Protein AF-A0A9X6QQS4-F1 (afdb_monomer)

Organism: Bacillus thuringiensis subsp. higo (NCBI:txid132266)

Mean predicted aligned error: 11.99 Å

InterPro domains:
  IPR024735 Conjugative transposon protein TcpC [PF12642] (5-237)
  IPR035628 TcpC, C-terminal [cd16428] (146-238)

Sequence (247 aa):
MNVPKENREKRQEELSTWYAQGLKVDEMKHFIGYRKLKTKTLYNIESHKGYVVLQYKVVYENITIEKEEEAQPHLDPTQPPPPPKVVEKEKVFEHTALLNIPISAKEGKYAIIENPYITSVEQLQSKQIETIKNPMVKKEQAPFTEKQKIENWLKEFFVKYADSKPEDLTYMMKEPRALSGIKSFVAIQDLKVYKTGDKQTWTVKGTVMFKEKELDLENKETFTMKVVLKEGKYFVEKMTNTVGGNE

Nearest PDB structures (foldseek):
  7pkw-assembly1_A  TM=7.003E-01  e=2.519E-10  Streptococcus thermophilus
  3ub1-assembly2_F  TM=6.941E-01  e=1.947E-10  Clostridium perfringens
  3ub1-assembly1_A  TM=7.108E-01  e=8.671E-10  Clostridium perfringens
  4j9a-assembly1_A  TM=7.333E-01  e=1.356E+00  Pseudomonas aeruginosa PAO1
  3ksp-assembly1_A-2  TM=4.934E-01  e=8.979E-01  Exiguobacterium sibiricum 255-15

Solvent-accessible surface area (backbone atoms only — not comparable to full-atom values): 14284 Å² total; per-residue (Å²): 121,64,39,58,75,62,70,54,63,62,54,50,56,61,53,45,76,47,37,32,92,94,62,80,72,84,83,88,83,87,77,67,41,35,29,48,60,75,48,76,42,87,68,50,75,47,82,53,98,85,35,35,31,44,29,26,41,33,34,33,34,42,33,39,57,46,81,44,76,42,82,52,85,68,88,52,91,92,52,82,72,63,74,58,42,79,42,79,45,78,47,78,45,81,46,72,32,26,41,35,41,34,32,34,76,58,96,94,41,74,27,33,71,49,85,64,47,77,45,76,68,69,83,89,75,68,90,84,66,80,77,84,55,55,84,59,75,86,53,74,62,48,55,69,73,58,40,51,55,52,51,56,52,46,52,56,50,42,43,45,33,16,50,32,52,33,81,76,30,56,85,43,24,72,75,51,66,46,54,56,48,59,33,39,60,71,51,79,42,80,74,44,40,28,69,50,96,52,84,64,29,30,45,38,33,32,32,41,33,36,27,34,72,88,74,68,50,72,49,82,44,41,28,27,32,38,37,34,58,53,96,92,38,70,29,34,68,45,78,45,84,33,49,54,70,74,137

Radius of gyration: 31.16 Å; Cα contacts (8 Å, |Δi|>4): 462; chains: 1; bounding box: 88×40×74 Å

pLDDT: mean 91.81, std 7.16, range [54.59, 98.38]

Secondary structure (DSSP, 8-state):
--B-SS-HHHHHHHHHTTBPTTPPPPP--S-SEEEEEEEEEEEEEEEETTEEEEEEEEEEEEEEEEEEEEPPP---TTSPPPPPEEEEEEEEEEEEEEEEEEEEEETTEEEE-S--EEE-------TTSPPPP-TTTTSPPPPHHHHHHHHHHHHHHHHHHHHS-GGGGTTTBSS----TTSEEEEEEEEEEEEE-SSTTEEEEEEEEEEEETTT--EEEEEEEEEEEEETTEEEEEEEES-SS---

Foldseek 3Di:
DWQDQDPNVVVLVVQVVQADPPDHDDDDDDAHWTKDWDDWDFDDWADDVQWIKTKIWTKMKTKHWDWDFAFDDPPDPVDPGDGTDTDIDIDIDIDIWIWIFIWGDDPNDIHRHDDIDTHHPPPPDDPPDDDQDQPCPVPDFDDPVVQVVVQVLVQVVQQCQADDQQVVCVVAEVRGHHVNNQKGWDHWAPWTWHDDPDPQKIWIWTWTWIAGPPPRDIDIWTKIFIWGQDPNDIHTHDMDRDSNDDD

Structure (mmCIF, N/CA/C/O backbone):
data_AF-A0A9X6QQS4-F1
#
_entry.id   AF-A0A9X6QQS4-F1
#
loop_
_atom_site.group_PDB
_atom_site.id
_atom_site.type_symbol
_atom_site.label_atom_id
_atom_site.label_alt_id
_atom_site.label_comp_id
_atom_site.label_asym_id
_atom_site.label_entity_id
_atom_site.label_seq_id
_atom_site.pdbx_PDB_ins_code
_atom_site.Cartn_x
_atom_site.Cartn_y
_atom_site.Cartn_z
_atom_site.occupancy
_atom_site.B_iso_or_equiv
_atom_site.auth_seq_id
_atom_site.auth_comp_id
_atom_site.auth_asym_id
_atom_site.auth_atom_id
_atom_site.pdbx_PDB_model_num
ATOM 1 N N . MET A 1 1 ? 8.211 -4.118 -23.165 1.00 89.38 1 MET A N 1
ATOM 2 C CA . MET A 1 1 ? 8.694 -2.769 -22.781 1.00 89.38 1 MET A CA 1
ATOM 3 C C . MET A 1 1 ? 10.205 -2.634 -22.761 1.00 89.38 1 MET A C 1
ATOM 5 O O . MET A 1 1 ? 10.663 -1.625 -23.266 1.00 89.38 1 MET A O 1
ATOM 9 N N . ASN A 1 2 ? 10.986 -3.594 -22.249 1.00 93.06 2 ASN A N 1
ATOM 10 C CA . ASN A 1 2 ? 12.439 -3.571 -22.478 1.00 93.06 2 ASN A CA 1
ATOM 11 C C . ASN A 1 2 ? 12.737 -3.502 -23.977 1.00 93.06 2 ASN A C 1
ATOM 13 O O . ASN A 1 2 ? 12.020 -4.140 -24.749 1.00 93.06 2 ASN A O 1
ATOM 17 N N . VAL A 1 3 ? 13.757 -2.749 -24.375 1.00 93.62 3 VAL A N 1
ATOM 18 C CA . VAL A 1 3 ? 14.331 -2.744 -25.725 1.00 93.62 3 VAL A CA 1
ATOM 19 C C . VAL A 1 3 ? 15.844 -2.737 -25.541 1.00 93.62 3 VAL A C 1
ATOM 21 O O . VAL A 1 3 ? 16.341 -1.779 -24.961 1.00 93.62 3 VAL A O 1
ATOM 24 N N . PRO A 1 4 ? 16.575 -3.788 -25.933 1.00 92.62 4 PRO A N 1
ATOM 25 C CA . PRO A 1 4 ? 17.998 -3.893 -25.647 1.00 92.62 4 PRO A CA 1
ATOM 26 C C . PRO A 1 4 ? 18.831 -2.977 -26.555 1.00 92.62 4 PRO A C 1
ATOM 28 O O . PRO A 1 4 ? 18.389 -2.574 -27.636 1.00 92.62 4 PRO A O 1
ATOM 31 N N . LYS A 1 5 ? 20.053 -2.666 -26.100 1.00 90.75 5 LYS A N 1
ATOM 32 C CA . LYS A 1 5 ? 21.057 -1.929 -26.886 1.00 90.75 5 LYS A CA 1
ATOM 33 C C . LYS A 1 5 ? 21.455 -2.725 -28.131 1.00 90.75 5 LYS A C 1
ATOM 35 O O . LYS A 1 5 ? 21.453 -2.181 -29.229 1.00 90.75 5 LYS A O 1
ATOM 40 N N . GLU A 1 6 ? 21.692 -4.021 -27.949 1.00 89.12 6 GLU A N 1
ATOM 41 C CA . GLU A 1 6 ? 22.109 -4.984 -28.975 1.00 89.12 6 GLU A CA 1
ATOM 42 C C . GLU A 1 6 ? 21.081 -6.123 -29.101 1.00 89.12 6 GLU A C 1
ATOM 44 O O . GLU A 1 6 ? 20.201 -6.260 -28.254 1.00 89.12 6 GLU A O 1
ATOM 49 N N . ASN A 1 7 ? 21.171 -6.956 -30.143 1.00 89.25 7 ASN A N 1
ATOM 50 C CA . ASN A 1 7 ? 20.308 -8.137 -30.336 1.00 89.25 7 ASN A CA 1
ATOM 51 C C . ASN A 1 7 ? 18.796 -7.828 -30.373 1.00 89.25 7 ASN A C 1
ATOM 53 O O . ASN A 1 7 ? 17.968 -8.565 -29.831 1.00 89.25 7 ASN A O 1
ATOM 57 N N . ARG A 1 8 ? 18.416 -6.721 -31.023 1.00 89.75 8 ARG A N 1
ATOM 58 C CA . ARG A 1 8 ? 17.009 -6.300 -31.152 1.00 89.75 8 ARG A CA 1
ATOM 59 C C . ARG A 1 8 ? 16.161 -7.286 -31.966 1.00 89.75 8 ARG A C 1
ATOM 61 O O . ARG A 1 8 ? 14.973 -7.412 -31.683 1.00 89.75 8 ARG A O 1
ATOM 68 N N . GLU A 1 9 ? 16.773 -8.002 -32.907 1.00 89.81 9 GLU A N 1
ATOM 69 C CA . GLU A 1 9 ? 16.125 -9.030 -33.734 1.00 89.81 9 GLU A CA 1
ATOM 70 C C . GLU A 1 9 ? 15.642 -10.210 -32.889 1.00 89.81 9 GLU A C 1
ATOM 72 O O . GLU A 1 9 ? 14.459 -10.530 -32.915 1.00 89.81 9 GLU A O 1
ATOM 77 N N . LYS A 1 10 ? 16.500 -10.754 -32.014 1.00 90.94 10 LYS A N 1
ATOM 78 C CA . LYS A 1 10 ? 16.122 -11.828 -31.081 1.00 90.94 10 LYS A CA 1
ATOM 79 C C . LYS A 1 10 ? 14.914 -11.450 -30.223 1.00 90.94 10 LYS A C 1
ATOM 81 O O . LYS A 1 10 ? 13.992 -12.237 -30.040 1.00 90.94 10 LYS A O 1
ATOM 86 N N . ARG A 1 11 ? 14.877 -10.213 -29.720 1.00 90.50 11 ARG A N 1
ATOM 87 C CA . ARG A 1 11 ? 13.706 -9.714 -28.985 1.00 90.50 11 ARG A CA 1
ATOM 88 C C . ARG A 1 11 ? 12.453 -9.695 -29.865 1.00 90.50 11 ARG A C 1
ATOM 90 O O . ARG A 1 11 ? 11.360 -9.953 -29.367 1.00 90.50 11 ARG A O 1
ATOM 97 N N . GLN A 1 12 ? 12.578 -9.285 -31.124 1.00 89.75 12 GLN A N 1
ATOM 98 C CA . GLN A 1 12 ? 11.449 -9.240 -32.050 1.00 89.75 12 GLN A CA 1
ATOM 99 C C . GLN A 1 12 ? 10.908 -10.650 -32.317 1.00 89.75 12 GLN A C 1
ATOM 101 O O . GLN A 1 12 ? 9.697 -10.847 -32.245 1.00 89.75 12 GLN A O 1
ATOM 106 N N . GLU A 1 13 ? 11.793 -11.625 -32.524 1.00 91.25 13 GLU A N 1
ATOM 107 C CA . GLU A 1 13 ? 11.443 -13.042 -32.658 1.00 91.25 13 GLU A CA 1
ATOM 108 C C . GLU A 1 13 ? 10.715 -13.556 -31.411 1.00 91.25 13 GLU A C 1
ATOM 110 O O . GLU A 1 13 ? 9.603 -14.072 -31.517 1.00 91.25 13 GLU A O 1
ATOM 115 N N . GLU A 1 14 ? 11.269 -13.329 -30.217 1.00 92.56 14 GLU A N 1
ATOM 116 C CA . GLU A 1 14 ? 10.644 -13.727 -28.951 1.00 92.56 14 GLU A CA 1
ATOM 117 C C . GLU A 1 14 ? 9.248 -13.113 -28.782 1.00 92.56 14 GLU A C 1
ATOM 119 O O . GLU A 1 14 ? 8.302 -13.808 -28.407 1.00 92.56 14 GLU A O 1
ATOM 124 N N . LEU A 1 15 ? 9.085 -11.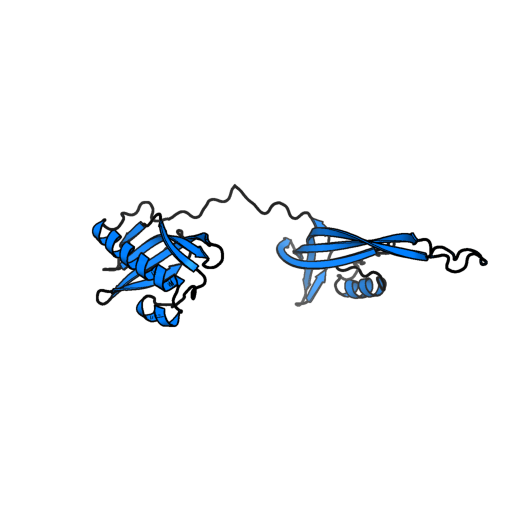822 -29.090 1.00 91.88 15 LEU A N 1
ATOM 125 C CA . LEU A 1 15 ? 7.782 -11.162 -29.007 1.00 91.88 15 LEU A CA 1
ATOM 126 C C . LEU A 1 15 ? 6.783 -11.689 -30.031 1.00 91.88 15 LEU A C 1
ATOM 128 O O . LEU A 1 15 ? 5.605 -11.787 -29.700 1.00 91.88 15 LEU A O 1
ATOM 132 N N . SER A 1 16 ? 7.232 -12.045 -31.235 1.00 91.81 16 SER A N 1
ATOM 133 C CA . SER A 1 16 ? 6.343 -12.532 -32.293 1.00 91.81 16 SER A CA 1
ATOM 134 C C . SER A 1 16 ? 5.583 -13.798 -31.889 1.00 91.81 16 SER A C 1
ATOM 136 O O . SER A 1 16 ? 4.438 -13.973 -32.291 1.00 91.81 16 SER A O 1
ATOM 138 N N . THR A 1 17 ? 6.157 -14.621 -31.004 1.00 94.00 17 THR A N 1
ATOM 139 C CA . THR A 1 17 ? 5.508 -15.839 -30.483 1.00 94.00 17 THR A CA 1
ATOM 140 C C . THR A 1 17 ? 4.255 -15.572 -29.643 1.00 94.00 17 THR A C 1
ATOM 142 O O . THR A 1 17 ? 3.432 -16.468 -29.470 1.00 94.00 17 THR A O 1
ATOM 145 N N . TRP A 1 18 ? 4.088 -14.347 -29.136 1.00 94.50 18 TRP A N 1
ATOM 146 C CA . TRP A 1 18 ? 2.922 -13.939 -28.349 1.00 94.50 18 TRP A CA 1
ATOM 147 C C . TRP A 1 18 ? 1.792 -13.361 -29.201 1.00 94.50 18 TRP A C 1
ATOM 149 O O . TRP A 1 18 ? 0.691 -13.151 -28.691 1.00 94.50 18 TRP A O 1
ATOM 159 N N . TYR A 1 19 ? 2.061 -13.050 -30.468 1.00 94.31 19 TYR A N 1
ATOM 160 C CA . TYR A 1 19 ? 1.128 -12.367 -31.355 1.00 94.31 19 TYR A CA 1
ATOM 161 C C . TYR A 1 19 ? 0.247 -13.386 -32.080 1.00 94.31 19 TYR A C 1
ATOM 163 O O . TYR A 1 19 ? 0.663 -14.503 -32.388 1.00 94.31 19 TYR A O 1
ATOM 171 N N . ALA A 1 20 ? -1.001 -13.005 -32.341 1.00 94.50 20 ALA A N 1
ATOM 172 C CA . ALA A 1 20 ? -1.916 -13.810 -33.129 1.00 94.50 20 ALA A CA 1
ATOM 173 C C . ALA A 1 20 ? -1.390 -13.986 -34.561 1.00 94.50 20 ALA A C 1
ATOM 175 O O . ALA A 1 20 ? -0.675 -13.138 -35.102 1.00 94.50 20 ALA A O 1
ATOM 176 N N . GLN A 1 21 ? -1.773 -15.096 -35.192 1.00 90.12 21 GLN A N 1
ATOM 177 C CA . GLN A 1 21 ? -1.365 -15.400 -36.559 1.00 90.12 21 GLN A CA 1
ATOM 178 C C . GLN A 1 21 ? -1.725 -14.247 -37.510 1.00 90.12 21 GLN A C 1
ATOM 180 O O . GLN A 1 21 ? -2.861 -13.780 -37.533 1.00 90.12 21 GLN A O 1
ATOM 185 N N . GLY A 1 22 ? -0.752 -13.818 -38.315 1.00 87.94 22 GLY A N 1
ATOM 186 C CA . GLY A 1 22 ? -0.916 -12.736 -39.290 1.00 87.94 22 GLY A CA 1
ATOM 187 C C . GLY A 1 22 ? -0.555 -11.342 -38.770 1.00 87.94 22 GLY A C 1
ATOM 188 O O . GLY A 1 22 ? -0.389 -10.437 -39.587 1.00 87.94 22 GLY A O 1
ATOM 189 N N . LEU A 1 23 ? -0.357 -11.164 -37.459 1.00 89.25 23 LEU A N 1
ATOM 190 C CA . LEU A 1 23 ? 0.089 -9.894 -36.890 1.00 89.25 23 LEU A CA 1
ATOM 191 C C . LEU A 1 23 ? 1.624 -9.827 -36.859 1.00 89.25 23 LEU A C 1
ATOM 193 O O . LEU A 1 23 ? 2.292 -10.726 -36.348 1.00 89.25 23 LEU A O 1
ATOM 197 N N . LYS A 1 24 ? 2.193 -8.757 -37.423 1.00 84.31 24 LYS A N 1
ATOM 198 C CA . LYS A 1 24 ? 3.643 -8.523 -37.441 1.00 84.31 24 LYS A CA 1
ATOM 199 C C . LYS A 1 24 ? 4.042 -7.596 -36.299 1.00 84.31 24 LYS A C 1
ATOM 201 O O . LYS A 1 24 ? 3.414 -6.565 -36.097 1.00 84.31 24 LYS A O 1
ATOM 206 N N . VAL A 1 25 ? 5.115 -7.950 -35.596 1.00 83.38 25 VAL A N 1
ATOM 207 C CA . VAL A 1 25 ? 5.744 -7.070 -34.603 1.00 83.38 25 VAL A CA 1
ATOM 208 C C . VAL A 1 25 ? 6.554 -6.004 -35.334 1.00 83.38 25 VAL A C 1
ATOM 210 O O . VAL A 1 25 ? 7.395 -6.354 -36.166 1.00 83.38 25 VAL A O 1
ATOM 213 N N . ASP A 1 26 ? 6.329 -4.735 -34.994 1.00 77.62 26 ASP A N 1
ATOM 214 C CA . ASP A 1 26 ? 7.043 -3.602 -35.587 1.00 77.62 26 ASP A CA 1
ATOM 215 C C . ASP A 1 26 ? 8.566 -3.734 -35.454 1.00 77.62 26 ASP A C 1
ATOM 217 O O . ASP A 1 26 ? 9.111 -4.082 -34.398 1.00 77.62 26 ASP A O 1
ATOM 221 N N . GLU A 1 27 ? 9.262 -3.407 -36.542 1.00 75.38 27 GLU A N 1
ATOM 222 C CA . GLU A 1 27 ? 10.718 -3.388 -36.582 1.00 75.38 27 GLU A CA 1
ATOM 223 C C . GLU A 1 27 ? 11.274 -2.139 -35.887 1.00 75.38 27 GLU A C 1
ATOM 225 O O . GLU A 1 27 ? 10.870 -1.008 -36.144 1.00 75.38 27 GLU A O 1
ATOM 230 N N . MET A 1 28 ? 12.275 -2.332 -35.030 1.00 73.50 28 MET A N 1
ATOM 231 C CA . MET A 1 28 ? 12.903 -1.262 -34.251 1.00 73.50 28 MET A CA 1
ATOM 232 C C . MET A 1 28 ? 14.334 -0.989 -34.735 1.00 73.50 28 MET A C 1
ATOM 234 O O . MET A 1 28 ? 15.316 -1.243 -34.031 1.00 73.50 28 MET A O 1
ATOM 238 N N . LYS A 1 29 ? 14.447 -0.487 -35.972 1.00 70.50 29 LYS A N 1
ATOM 239 C CA . LYS A 1 29 ? 15.726 -0.373 -36.701 1.00 70.50 29 LYS A CA 1
ATOM 240 C C . LYS A 1 29 ? 16.340 1.035 -36.746 1.00 70.50 29 LYS A C 1
ATOM 242 O O . LYS A 1 29 ? 17.500 1.166 -37.116 1.00 70.50 29 LYS A O 1
ATOM 247 N N . HIS A 1 30 ? 15.637 2.079 -36.300 1.00 77.44 30 HIS A N 1
ATOM 248 C CA . HIS A 1 30 ? 16.050 3.474 -36.545 1.00 77.44 30 HIS A CA 1
ATOM 249 C C . HIS A 1 30 ? 16.189 4.336 -35.279 1.00 77.44 30 HIS A C 1
ATOM 251 O O . HIS A 1 30 ? 15.604 5.410 -35.187 1.00 77.44 30 HIS A O 1
ATOM 257 N N . PHE A 1 31 ? 16.958 3.878 -34.285 1.00 86.38 31 PHE A N 1
ATOM 258 C CA . PHE A 1 31 ? 17.344 4.715 -33.137 1.00 86.38 31 PHE A CA 1
ATOM 259 C C . PHE A 1 31 ? 18.625 4.215 -32.454 1.00 86.38 31 PHE A C 1
ATOM 261 O O . PHE A 1 31 ? 18.896 3.007 -32.416 1.00 86.38 31 PHE A O 1
ATOM 268 N N . ILE A 1 32 ? 19.374 5.147 -31.861 1.00 88.62 32 ILE A N 1
ATOM 269 C CA . ILE A 1 32 ? 20.569 4.882 -31.054 1.00 88.62 32 ILE A CA 1
ATOM 270 C C . ILE A 1 32 ? 20.183 5.002 -29.577 1.00 88.62 32 ILE A C 1
ATOM 272 O O . ILE A 1 32 ? 19.709 6.046 -29.135 1.00 88.62 32 ILE A O 1
ATOM 276 N N . GLY A 1 33 ? 20.354 3.917 -28.823 1.00 92.25 33 GLY A N 1
ATOM 277 C CA . GLY A 1 33 ? 19.919 3.840 -27.433 1.00 92.25 33 GLY A CA 1
ATOM 278 C C . GLY A 1 33 ? 19.217 2.532 -27.093 1.00 92.25 33 GLY A C 1
ATOM 279 O O . GLY A 1 33 ? 19.243 1.568 -27.864 1.00 92.25 33 GLY A O 1
ATOM 280 N N . TYR A 1 34 ? 18.582 2.498 -25.927 1.00 95.12 34 TYR A N 1
ATOM 281 C CA . TYR A 1 34 ? 17.841 1.341 -25.429 1.00 95.12 34 TYR A CA 1
ATOM 282 C C . TYR A 1 34 ? 16.776 1.762 -24.407 1.00 95.12 34 TYR A C 1
ATOM 284 O O . TYR A 1 34 ? 16.718 2.911 -23.979 1.00 95.12 34 TYR A O 1
ATOM 292 N N . ARG A 1 35 ? 15.894 0.834 -24.026 1.00 95.94 35 ARG A N 1
ATOM 293 C CA . ARG A 1 35 ? 14.826 1.063 -23.044 1.00 95.94 35 ARG A CA 1
ATOM 294 C C . ARG A 1 35 ? 14.874 0.019 -21.938 1.00 95.94 35 ARG A C 1
ATOM 296 O O . ARG A 1 35 ? 14.857 -1.180 -22.225 1.00 95.94 35 ARG A O 1
ATOM 303 N N . LYS A 1 36 ? 14.841 0.471 -20.685 1.00 96.94 36 LYS A N 1
ATOM 304 C CA . LYS A 1 36 ? 14.758 -0.378 -19.486 1.00 96.94 36 LYS A CA 1
ATOM 305 C C . LYS A 1 36 ? 13.401 -0.195 -18.812 1.00 96.94 36 LYS A C 1
ATOM 307 O O . LYS A 1 36 ? 13.028 0.906 -18.436 1.00 96.94 36 LYS A O 1
ATOM 312 N N . LEU A 1 37 ? 12.646 -1.277 -18.657 1.00 97.12 37 LEU A N 1
ATOM 313 C CA . LEU A 1 37 ? 11.447 -1.323 -17.827 1.00 97.12 37 LEU A CA 1
ATOM 314 C C . LEU A 1 37 ? 11.875 -1.418 -16.360 1.00 97.12 37 LEU A C 1
ATOM 316 O O . LEU A 1 37 ? 12.600 -2.340 -15.995 1.00 97.12 37 LEU A O 1
ATOM 320 N N . LYS A 1 38 ? 11.389 -0.498 -15.531 1.00 97.06 38 LYS A N 1
ATOM 321 C CA . LYS A 1 38 ? 11.652 -0.459 -14.089 1.00 97.06 38 LYS A CA 1
ATOM 322 C C . LYS A 1 38 ? 10.580 -1.219 -13.326 1.00 97.06 38 LYS A C 1
ATOM 324 O O . LYS A 1 38 ? 10.887 -2.136 -12.573 1.00 97.06 38 LYS A O 1
ATOM 329 N N . THR A 1 39 ? 9.317 -0.874 -13.559 1.00 94.94 39 THR A N 1
ATOM 330 C CA . THR A 1 39 ? 8.175 -1.499 -12.884 1.00 94.94 39 THR A CA 1
ATOM 331 C C . THR A 1 39 ? 7.016 -1.707 -13.849 1.00 94.94 39 THR A C 1
ATOM 333 O O . THR A 1 39 ? 6.869 -0.994 -14.845 1.00 94.94 39 THR A O 1
ATOM 336 N N . LYS A 1 40 ? 6.193 -2.716 -13.556 1.00 95.94 40 LYS A N 1
ATOM 337 C CA . LYS A 1 40 ? 4.916 -2.968 -14.227 1.00 95.94 40 LYS A CA 1
ATOM 338 C C . LYS A 1 40 ? 3.893 -3.416 -13.190 1.00 95.94 40 LYS A C 1
ATOM 340 O O . LYS A 1 40 ? 4.178 -4.323 -12.411 1.00 95.94 40 LYS A O 1
ATOM 345 N N . THR A 1 41 ? 2.708 -2.828 -13.229 1.00 94.94 41 THR A N 1
ATOM 346 C CA . THR A 1 41 ? 1.589 -3.193 -12.356 1.00 94.94 41 THR A CA 1
ATOM 347 C C . THR A 1 41 ? 0.331 -3.271 -13.200 1.00 94.94 41 THR A C 1
ATOM 349 O O . THR A 1 41 ? 0.080 -2.364 -13.993 1.00 94.94 41 THR A O 1
ATOM 352 N N . LEU A 1 42 ? -0.448 -4.349 -13.063 1.00 95.38 42 LEU A N 1
ATOM 353 C CA . LEU A 1 42 ? -1.761 -4.422 -13.700 1.00 95.38 42 LEU A CA 1
ATOM 354 C C . LEU A 1 42 ? -2.625 -3.290 -13.134 1.00 95.38 42 LEU A C 1
ATOM 356 O O . LEU A 1 42 ? -2.804 -3.189 -11.923 1.00 95.38 42 LEU A O 1
ATOM 360 N N . TYR A 1 43 ? -3.083 -2.414 -14.016 1.00 90.56 43 TYR A N 1
ATOM 361 C CA . TYR A 1 43 ? -3.825 -1.208 -13.683 1.00 90.56 43 TYR A CA 1
ATOM 362 C C . TYR A 1 43 ? -5.330 -1.434 -13.819 1.00 90.56 43 TYR A C 1
ATOM 364 O O . TYR A 1 43 ? -6.085 -1.095 -12.915 1.00 90.56 43 TYR A O 1
ATOM 372 N N . ASN A 1 44 ? -5.751 -2.036 -14.932 1.00 92.50 44 ASN A N 1
ATOM 373 C CA . ASN A 1 44 ? -7.152 -2.301 -15.238 1.00 92.50 44 ASN A CA 1
ATOM 374 C C . ASN A 1 44 ? -7.272 -3.421 -16.289 1.00 92.50 44 ASN A C 1
ATOM 376 O O . ASN A 1 44 ? -6.297 -3.763 -16.965 1.00 92.50 44 ASN A O 1
ATOM 380 N N . ILE A 1 45 ? -8.474 -3.977 -16.431 1.00 96.00 45 ILE A N 1
ATOM 381 C CA . ILE A 1 45 ? -8.848 -4.908 -17.497 1.00 96.00 45 ILE A CA 1
ATOM 382 C C . ILE A 1 45 ? -10.117 -4.366 -18.157 1.00 96.00 45 ILE A C 1
ATOM 384 O O . ILE A 1 45 ? -11.179 -4.351 -17.537 1.00 96.00 45 ILE A O 1
ATOM 388 N N . GLU A 1 46 ? -10.023 -3.954 -19.418 1.00 95.06 46 GLU A N 1
ATOM 389 C CA . GLU A 1 46 ? -11.180 -3.490 -20.189 1.00 95.06 46 GLU A CA 1
ATOM 390 C C . GLU A 1 46 ? -11.742 -4.638 -21.026 1.00 95.06 46 GLU A C 1
ATOM 392 O O . GLU A 1 46 ? -11.020 -5.302 -21.771 1.00 95.06 46 GLU A O 1
ATOM 397 N N . SER A 1 47 ? -13.041 -4.905 -20.886 1.00 95.69 47 SER A N 1
ATOM 398 C CA . SER A 1 47 ? -13.712 -5.976 -21.624 1.00 95.69 47 SER A CA 1
ATOM 399 C C . SER A 1 47 ? -14.361 -5.435 -22.891 1.00 95.69 47 SER A C 1
ATOM 401 O O . SER A 1 47 ? -15.196 -4.535 -22.829 1.00 95.69 47 SER A O 1
ATOM 403 N N . HIS A 1 48 ? -14.027 -6.036 -24.030 1.00 93.75 48 HIS A N 1
ATOM 404 C CA . HIS A 1 48 ? -14.638 -5.758 -25.324 1.00 93.75 48 HIS A CA 1
ATOM 405 C C . HIS A 1 48 ? -15.332 -7.014 -25.858 1.00 93.75 48 HIS A C 1
ATOM 407 O O . HIS A 1 48 ? -15.153 -8.131 -25.364 1.00 93.75 48 HIS A O 1
ATOM 413 N N . LYS A 1 49 ? -16.151 -6.856 -26.900 1.00 92.12 49 LYS A N 1
ATOM 414 C CA . LYS A 1 49 ? -16.796 -8.000 -27.547 1.00 92.12 49 LYS A CA 1
ATOM 415 C C . LYS A 1 49 ? -15.734 -8.871 -28.236 1.00 92.12 49 LYS A C 1
ATOM 417 O O . LYS A 1 49 ? -15.265 -8.532 -29.315 1.00 92.12 49 LYS A O 1
ATOM 422 N N . GLY A 1 50 ? -15.395 -10.006 -27.622 1.00 90.44 50 GLY A N 1
ATOM 423 C CA . GLY A 1 50 ? -14.488 -11.021 -28.181 1.00 90.44 50 GLY A CA 1
ATOM 424 C C . GLY A 1 50 ? -13.016 -10.911 -27.760 1.00 90.44 50 GLY A C 1
ATOM 425 O O . GLY A 1 50 ? -12.214 -11.763 -28.148 1.00 90.44 50 GLY A O 1
ATOM 426 N N . TYR A 1 51 ? -12.650 -9.907 -26.961 1.00 95.69 51 TYR A N 1
ATOM 427 C CA . TYR A 1 51 ? -11.287 -9.719 -26.458 1.00 95.69 51 TYR A CA 1
ATOM 428 C C . TYR A 1 51 ? -11.266 -8.823 -25.216 1.00 95.69 51 TYR A C 1
ATOM 430 O O . TYR A 1 51 ? -12.263 -8.186 -24.878 1.00 95.69 51 TYR A O 1
ATOM 438 N N . VAL A 1 52 ? -10.127 -8.767 -24.533 1.00 97.12 52 VAL A N 1
ATOM 439 C CA . VAL A 1 52 ? -9.902 -7.854 -23.407 1.00 97.12 52 VAL A CA 1
ATOM 440 C C . VAL A 1 52 ? -8.641 -7.035 -23.643 1.00 97.12 52 VAL A C 1
ATOM 442 O O . VAL A 1 52 ? -7.710 -7.498 -24.298 1.00 97.12 52 VAL A O 1
ATOM 445 N N . VAL A 1 53 ? -8.587 -5.827 -23.096 1.00 97.44 53 VAL A N 1
ATOM 446 C CA . VAL A 1 53 ? -7.377 -5.004 -23.076 1.00 97.44 53 VAL A CA 1
ATOM 447 C C . VAL A 1 53 ? -6.820 -5.018 -21.661 1.00 97.44 53 VAL A C 1
ATOM 449 O O . VAL A 1 53 ? -7.437 -4.511 -20.724 1.00 97.44 53 VAL A O 1
ATOM 452 N N . LEU A 1 54 ? -5.640 -5.617 -21.497 1.00 97.19 54 LEU A N 1
ATOM 453 C CA . LEU A 1 54 ? -4.900 -5.537 -20.242 1.00 97.19 54 LEU A CA 1
ATOM 454 C C . LEU A 1 54 ? -4.155 -4.208 -20.197 1.00 97.19 54 LEU A C 1
ATOM 456 O O . LEU A 1 54 ? -3.264 -3.967 -21.014 1.00 97.19 54 LEU A O 1
ATOM 460 N N . GLN A 1 55 ? -4.489 -3.362 -19.231 1.00 96.06 55 GLN A N 1
ATOM 461 C CA . GLN A 1 55 ? -3.802 -2.096 -19.019 1.00 96.06 55 GLN A CA 1
ATOM 462 C C . GLN A 1 55 ? -2.774 -2.270 -17.908 1.00 96.06 55 GLN A C 1
ATOM 464 O O . GLN A 1 55 ? -3.118 -2.606 -16.777 1.00 96.06 55 GLN A O 1
ATOM 469 N N . TYR A 1 56 ? -1.503 -2.024 -18.209 1.00 96.50 56 TYR A N 1
ATOM 470 C CA . TYR A 1 56 ? -0.416 -2.036 -17.237 1.00 96.50 56 TYR A CA 1
ATOM 471 C C . TYR A 1 56 ? 0.112 -0.626 -17.018 1.00 96.50 56 TYR A C 1
ATOM 473 O O . TYR A 1 56 ? 0.571 0.011 -17.961 1.00 96.50 56 TYR A O 1
ATOM 481 N N . LYS A 1 57 ? 0.166 -0.165 -15.768 1.00 95.19 57 LYS A N 1
ATOM 482 C CA . LYS A 1 57 ? 0.985 0.996 -15.420 1.00 95.19 57 LYS A CA 1
ATOM 483 C C . LYS A 1 57 ? 2.447 0.575 -15.460 1.00 95.19 57 LYS A C 1
ATOM 485 O O . LYS A 1 57 ? 2.849 -0.341 -14.741 1.00 95.19 57 LYS A O 1
ATOM 490 N N . VAL A 1 58 ? 3.231 1.230 -16.306 1.00 96.62 58 VAL A N 1
ATOM 491 C CA . VAL A 1 58 ? 4.651 0.943 -16.508 1.00 96.62 58 VAL A CA 1
ATOM 492 C C . VAL A 1 58 ? 5.488 2.177 -16.210 1.00 96.62 58 VAL A C 1
ATOM 494 O O . VAL A 1 58 ? 5.138 3.284 -16.618 1.00 96.62 58 VAL A O 1
ATOM 497 N N . VAL A 1 59 ? 6.609 1.968 -15.525 1.00 95.69 59 VAL A N 1
ATOM 498 C CA . VAL A 1 59 ? 7.680 2.961 -15.387 1.00 95.69 59 VAL A CA 1
ATOM 499 C C . VAL A 1 59 ? 8.877 2.446 -16.169 1.00 95.69 59 VAL A C 1
ATOM 501 O O . VAL A 1 59 ? 9.295 1.302 -15.970 1.00 95.69 59 VAL A O 1
ATOM 504 N N . TYR A 1 60 ? 9.404 3.243 -17.092 1.00 97.00 60 TYR A N 1
ATOM 505 C CA . TYR A 1 60 ? 10.539 2.857 -17.924 1.00 97.00 60 TYR A CA 1
ATOM 506 C C . TYR A 1 60 ? 11.470 4.033 -18.199 1.00 97.00 60 TYR A C 1
ATOM 508 O O . TYR A 1 60 ? 11.054 5.186 -18.240 1.00 97.00 60 TYR A O 1
ATOM 516 N N . GLU A 1 61 ? 12.729 3.708 -18.445 1.00 97.75 61 GLU A N 1
ATOM 517 C CA . GLU A 1 61 ? 13.768 4.643 -18.851 1.00 97.75 61 GLU A CA 1
ATOM 518 C C . GLU A 1 61 ? 14.034 4.465 -20.348 1.00 97.75 61 GLU A C 1
ATOM 520 O O . GLU A 1 61 ? 14.253 3.341 -20.811 1.00 97.75 61 GLU A O 1
ATOM 525 N N . ASN A 1 62 ? 14.027 5.559 -21.104 1.00 96.38 62 ASN A N 1
ATOM 526 C CA . ASN A 1 62 ? 14.669 5.634 -22.412 1.00 96.38 62 ASN A CA 1
ATOM 527 C C . ASN A 1 62 ? 16.097 6.138 -22.204 1.00 96.38 62 ASN A C 1
ATOM 529 O O . ASN A 1 62 ? 16.294 7.177 -21.579 1.00 96.38 62 ASN A O 1
ATOM 533 N N . ILE A 1 63 ? 17.077 5.418 -22.736 1.00 96.56 63 ILE A N 1
ATOM 534 C CA . ILE A 1 63 ? 18.484 5.789 -22.665 1.00 96.56 63 ILE A CA 1
ATOM 535 C C . ILE A 1 63 ? 18.938 6.098 -24.082 1.00 96.56 63 ILE A C 1
ATOM 537 O O . ILE A 1 63 ? 18.984 5.194 -24.919 1.00 96.56 63 ILE A O 1
ATOM 541 N N . THR A 1 64 ? 19.250 7.359 -24.361 1.00 94.81 64 THR A N 1
ATOM 542 C CA . THR A 1 64 ? 19.890 7.759 -25.618 1.00 94.81 64 THR A CA 1
ATOM 543 C C . THR A 1 64 ? 21.399 7.712 -25.443 1.00 94.81 64 THR A C 1
ATOM 545 O O . THR A 1 64 ? 21.910 8.029 -24.370 1.00 94.81 64 THR A O 1
ATOM 548 N N . ILE A 1 65 ? 22.106 7.293 -26.491 1.00 92.44 65 ILE A N 1
ATOM 549 C CA . ILE A 1 65 ? 23.569 7.253 -26.494 1.00 92.44 65 ILE A CA 1
ATOM 550 C C . ILE A 1 65 ? 24.059 8.336 -27.445 1.00 92.44 65 ILE A C 1
ATOM 552 O O . ILE A 1 65 ? 23.765 8.296 -28.641 1.00 92.44 65 ILE A O 1
ATOM 556 N N . GLU A 1 66 ? 24.800 9.287 -26.896 1.00 89.69 66 GLU A N 1
ATOM 557 C CA . GLU A 1 66 ? 25.471 10.356 -27.626 1.00 89.69 66 GLU A CA 1
ATOM 558 C C . GLU A 1 66 ? 26.959 10.000 -27.746 1.00 89.69 66 GLU A C 1
ATOM 560 O O . GLU A 1 66 ? 27.546 9.425 -26.827 1.00 89.69 66 GLU A O 1
ATOM 565 N N . LYS A 1 67 ? 27.559 10.277 -28.906 1.00 87.00 67 LYS A N 1
ATOM 566 C CA . LYS A 1 67 ? 28.985 10.044 -29.155 1.00 87.00 67 LYS A CA 1
ATOM 567 C C . LYS A 1 67 ? 29.700 11.384 -29.146 1.00 87.00 67 LYS A C 1
ATOM 569 O O . LYS A 1 67 ? 29.373 12.242 -29.959 1.00 87.00 67 LYS A O 1
ATOM 574 N N . GLU A 1 68 ? 30.669 11.532 -28.255 1.00 85.06 68 GLU A N 1
ATOM 575 C CA . GLU A 1 68 ? 31.509 12.724 -28.152 1.00 85.06 68 GLU A CA 1
ATOM 576 C C . GLU A 1 68 ? 32.975 12.362 -28.390 1.00 85.06 68 GLU A C 1
ATOM 578 O O . GLU A 1 68 ? 33.431 11.285 -28.006 1.00 85.06 68 GLU A O 1
ATOM 583 N N . GLU A 1 69 ? 33.713 13.261 -29.033 1.00 85.88 69 GLU A N 1
ATOM 584 C CA . GLU A 1 69 ? 35.159 13.148 -29.201 1.00 85.88 69 GLU A CA 1
ATOM 585 C C . GLU A 1 69 ? 35.860 13.845 -28.033 1.00 85.88 69 GLU A C 1
ATOM 587 O O . GLU A 1 69 ? 35.804 15.066 -27.897 1.00 85.88 69 GLU A O 1
ATOM 592 N N . GLU A 1 70 ? 36.527 13.069 -27.181 1.00 84.62 70 GLU A N 1
ATOM 593 C CA . GLU A 1 70 ? 37.331 13.591 -26.079 1.00 84.62 70 GLU A CA 1
ATOM 594 C C . GLU A 1 70 ? 38.819 13.555 -26.449 1.00 84.62 70 GLU A C 1
ATOM 596 O O . GLU A 1 70 ? 39.352 12.535 -26.903 1.00 84.62 70 GLU A O 1
ATOM 601 N N . ALA A 1 71 ? 39.503 14.689 -26.266 1.00 83.88 71 ALA A N 1
ATOM 602 C CA . ALA A 1 71 ? 40.936 14.795 -26.509 1.00 83.88 71 ALA A CA 1
ATOM 603 C C . ALA A 1 71 ? 41.705 13.860 -25.568 1.00 83.88 71 ALA A C 1
ATOM 605 O O . ALA A 1 71 ? 41.459 13.816 -24.362 1.00 83.88 71 ALA A O 1
ATOM 606 N N . GLN A 1 72 ? 42.656 13.116 -26.123 1.00 83.81 72 GLN A N 1
ATOM 607 C CA . GLN A 1 72 ? 43.525 12.251 -25.336 1.00 83.81 72 GLN A CA 1
ATOM 608 C C . GLN A 1 72 ? 44.746 13.040 -24.826 1.00 83.81 72 GLN A C 1
ATOM 610 O O . GLN A 1 72 ? 45.224 13.937 -25.525 1.00 83.81 72 GLN A O 1
ATOM 615 N N . PRO A 1 73 ? 45.276 12.729 -23.628 1.00 83.75 73 PRO A N 1
ATOM 616 C CA . PRO A 1 73 ? 46.454 13.410 -23.097 1.00 83.75 73 PRO A CA 1
ATOM 617 C C . PRO A 1 73 ? 47.681 13.188 -23.996 1.00 83.75 73 PRO A C 1
ATOM 619 O O . PRO A 1 73 ? 48.015 12.056 -24.348 1.00 83.75 73 PRO A O 1
ATOM 622 N N . HIS A 1 74 ? 48.371 14.276 -24.350 1.00 86.75 74 HIS A N 1
ATOM 623 C CA . HIS A 1 74 ? 49.602 14.244 -25.143 1.00 86.75 74 HIS A CA 1
ATOM 624 C C . HIS A 1 74 ? 50.803 14.010 -24.222 1.00 86.75 74 HIS A C 1
ATOM 626 O O . HIS A 1 74 ? 51.327 14.936 -23.612 1.00 86.75 74 HIS A O 1
ATOM 632 N N . LEU A 1 75 ? 51.173 12.738 -24.055 1.00 85.19 75 LEU A N 1
ATOM 633 C CA . LEU A 1 75 ? 52.182 12.312 -23.078 1.00 85.19 75 LEU A CA 1
ATOM 634 C C . LEU A 1 75 ? 53.633 12.597 -23.517 1.00 85.19 75 LEU A C 1
ATOM 636 O O . LEU A 1 75 ? 54.511 12.658 -22.661 1.00 85.19 75 LEU A O 1
ATOM 640 N N . ASP A 1 76 ? 53.884 12.785 -24.818 1.00 86.69 76 ASP A N 1
ATOM 641 C CA . ASP A 1 76 ? 55.208 13.070 -25.392 1.00 86.69 76 ASP A CA 1
ATOM 642 C C . ASP A 1 76 ? 55.114 14.202 -26.439 1.00 86.69 76 ASP A C 1
ATOM 644 O O . ASP A 1 76 ? 54.631 13.959 -27.549 1.00 86.69 76 ASP A O 1
ATOM 648 N N . PRO A 1 77 ? 55.605 15.422 -26.133 1.00 82.62 77 PRO A N 1
ATOM 649 C CA . PRO A 1 77 ? 55.575 16.579 -27.031 1.00 82.62 77 PRO A CA 1
ATOM 650 C C . PRO A 1 77 ? 56.282 16.376 -28.379 1.00 82.62 77 PRO A C 1
ATOM 652 O O . PRO A 1 77 ? 56.063 17.160 -29.300 1.00 82.62 77 PRO A O 1
ATOM 655 N N . THR A 1 78 ? 57.155 15.367 -28.492 1.00 88.81 78 THR A N 1
ATOM 656 C CA . THR A 1 78 ? 57.937 15.090 -29.708 1.00 88.81 78 THR A CA 1
ATOM 657 C C . THR A 1 78 ? 57.183 14.248 -30.740 1.00 88.81 78 THR A C 1
ATOM 659 O O . THR A 1 78 ? 57.608 14.171 -31.893 1.00 88.81 78 THR A O 1
ATOM 662 N N . GLN A 1 79 ? 56.047 13.653 -30.360 1.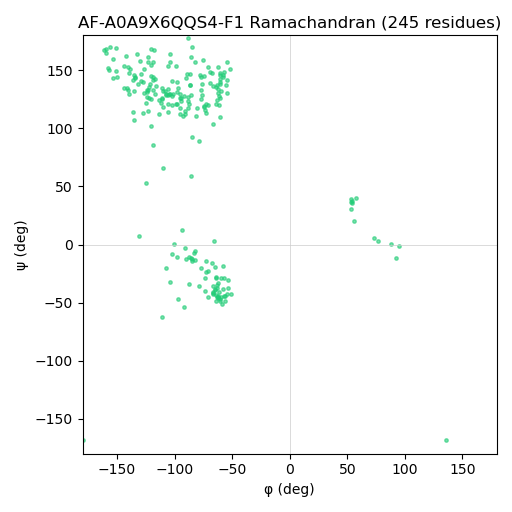00 85.81 79 GLN A N 1
ATOM 663 C CA . GLN A 1 79 ? 55.191 12.865 -31.249 1.00 85.81 79 GLN A CA 1
ATOM 664 C C . GLN A 1 79 ? 53.933 13.649 -31.651 1.00 85.81 79 GLN A C 1
ATOM 666 O O . GLN A 1 79 ? 53.521 14.556 -30.930 1.00 85.81 79 GLN A O 1
ATOM 671 N N . PRO A 1 80 ? 53.271 13.323 -32.775 1.00 83.88 80 PRO A N 1
ATOM 672 C CA . PRO A 1 80 ? 51.961 13.888 -33.094 1.00 83.88 80 PRO A CA 1
ATOM 673 C C . PRO A 1 80 ? 50.932 13.584 -31.986 1.00 83.88 80 PRO A C 1
ATOM 675 O O . PRO A 1 80 ? 50.996 12.508 -31.385 1.00 83.88 80 PRO A O 1
ATOM 678 N N . PRO A 1 81 ? 49.973 14.488 -31.706 1.00 83.44 81 PRO A N 1
ATOM 679 C CA . PRO A 1 81 ? 48.933 14.223 -30.721 1.00 83.44 81 PRO A CA 1
ATOM 680 C C . PRO A 1 81 ? 48.088 13.002 -31.124 1.00 83.44 81 PRO A C 1
ATOM 682 O O . PRO A 1 81 ? 47.750 12.858 -32.304 1.00 83.44 81 PRO A O 1
ATOM 685 N N . PRO A 1 82 ? 47.737 12.117 -30.171 1.00 87.56 82 PRO A N 1
ATOM 686 C CA . PRO A 1 82 ? 46.861 10.985 -30.448 1.00 87.56 82 PRO A CA 1
ATOM 687 C C . PRO A 1 82 ? 45.481 11.462 -30.936 1.00 87.56 82 PRO A C 1
ATOM 689 O O . PRO A 1 82 ? 44.997 12.503 -30.479 1.00 87.56 82 PRO A O 1
ATOM 692 N N . PRO A 1 83 ? 44.819 10.714 -31.842 1.00 86.81 83 PRO A N 1
ATOM 693 C CA . PRO A 1 83 ? 43.477 11.060 -32.293 1.00 86.81 83 PRO A CA 1
ATOM 694 C C . PRO A 1 83 ? 42.493 11.065 -31.109 1.00 86.81 83 PRO A C 1
ATOM 696 O O . PRO A 1 83 ? 42.652 10.272 -30.171 1.00 86.81 83 PRO A O 1
ATOM 699 N N . PRO A 1 84 ? 41.467 11.935 -31.133 1.00 85.62 84 PRO A N 1
ATOM 700 C CA . PRO A 1 84 ? 40.474 11.991 -30.069 1.00 85.62 84 PRO A CA 1
ATOM 701 C C . PRO A 1 84 ? 39.778 10.636 -29.894 1.00 85.62 84 PRO A C 1
ATOM 703 O O . PRO A 1 84 ? 39.553 9.886 -30.847 1.00 85.62 84 PRO A O 1
ATOM 706 N N . LYS A 1 85 ? 39.459 10.294 -28.644 1.00 89.56 85 LYS A N 1
ATOM 707 C CA . LYS A 1 85 ? 38.722 9.074 -28.313 1.00 89.56 85 LYS A CA 1
ATOM 708 C C . LYS A 1 85 ? 37.231 9.354 -28.432 1.00 89.56 85 LYS A C 1
ATOM 710 O O . LYS A 1 85 ? 36.732 10.274 -27.796 1.00 89.56 85 LYS A O 1
ATOM 715 N N . VAL A 1 86 ? 36.509 8.512 -29.164 1.00 85.31 86 VAL A N 1
ATOM 716 C CA . VAL A 1 86 ? 35.043 8.534 -29.126 1.00 85.31 86 VAL A CA 1
ATOM 717 C C . VAL A 1 86 ? 34.575 7.919 -27.808 1.00 85.31 86 VAL A C 1
ATOM 719 O O . VAL A 1 86 ? 34.856 6.752 -27.524 1.00 85.31 86 VAL A O 1
ATOM 722 N N . VAL A 1 87 ? 33.865 8.703 -27.004 1.00 87.50 87 VAL A N 1
ATOM 723 C CA . VAL A 1 87 ? 33.246 8.289 -25.745 1.00 87.50 87 VAL A CA 1
ATOM 724 C C . VAL A 1 87 ? 31.732 8.285 -25.922 1.00 87.50 87 VAL A C 1
ATOM 726 O O . VAL A 1 87 ? 31.151 9.204 -26.496 1.00 87.50 87 VAL A O 1
ATOM 729 N N . GLU A 1 88 ? 31.086 7.222 -25.446 1.00 88.94 88 GLU A N 1
ATOM 730 C CA . GLU A 1 88 ? 29.628 7.131 -25.401 1.00 88.94 88 GLU A CA 1
ATOM 731 C C . GLU A 1 88 ? 29.119 7.717 -24.083 1.00 88.94 88 GLU A C 1
ATOM 733 O O . GLU A 1 88 ? 29.502 7.253 -23.006 1.00 88.94 88 GLU A O 1
ATOM 738 N N . LYS A 1 89 ? 28.235 8.713 -24.164 1.00 90.38 89 LYS A N 1
ATOM 739 C CA . LYS A 1 89 ? 27.523 9.271 -23.013 1.00 90.38 89 LYS A CA 1
ATOM 740 C C . LYS A 1 89 ? 26.063 8.854 -23.061 1.00 90.38 89 LYS A C 1
ATOM 742 O O . LYS A 1 89 ? 25.402 8.941 -24.095 1.00 90.38 89 LYS A O 1
ATOM 747 N N . GLU A 1 90 ? 25.565 8.371 -21.929 1.00 93.62 90 GLU A N 1
ATOM 748 C CA . GLU A 1 90 ? 24.171 7.971 -21.775 1.00 93.62 90 GLU A CA 1
ATOM 749 C C . GLU A 1 90 ? 23.356 9.118 -21.181 1.00 93.62 90 GLU A C 1
ATOM 751 O O . GLU A 1 90 ? 23.699 9.662 -20.131 1.00 93.62 90 GLU A O 1
ATOM 756 N N . LYS A 1 91 ? 22.236 9.445 -21.825 1.00 94.81 91 LYS A N 1
ATOM 757 C CA . LYS A 1 91 ? 21.235 10.364 -21.284 1.00 94.81 91 LYS A CA 1
ATOM 758 C C . LYS A 1 91 ? 19.953 9.600 -20.998 1.00 94.81 91 LYS A C 1
ATOM 760 O O . LYS A 1 91 ? 19.409 8.923 -21.870 1.00 94.81 91 LYS A O 1
ATOM 765 N N . VAL A 1 92 ? 19.493 9.694 -19.754 1.00 95.38 92 VAL A N 1
ATOM 766 C CA . VAL A 1 92 ? 18.383 8.895 -19.228 1.00 95.38 92 VAL A CA 1
ATOM 767 C C . VAL A 1 92 ? 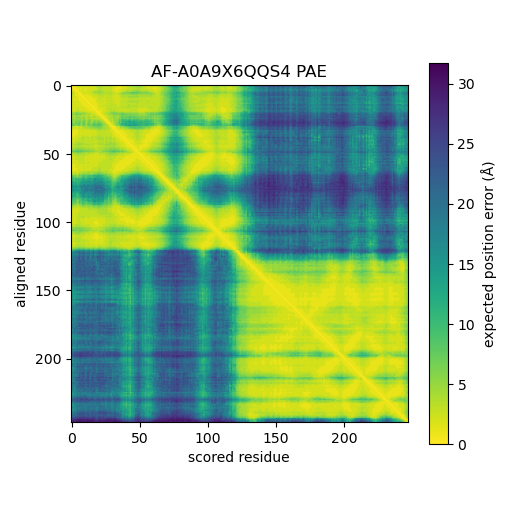17.128 9.753 -19.115 1.00 95.38 92 VAL A C 1
ATOM 769 O O . VAL A 1 92 ? 17.154 10.828 -18.520 1.00 95.38 92 VAL A O 1
ATOM 772 N N . PHE A 1 93 ? 16.022 9.256 -19.661 1.00 95.25 93 PHE A N 1
ATOM 773 C CA . PHE A 1 93 ? 14.703 9.876 -19.582 1.00 95.25 93 PHE A CA 1
ATOM 774 C C . PHE A 1 93 ? 13.717 8.896 -18.956 1.00 95.25 93 PHE A C 1
ATOM 776 O O . PHE A 1 93 ? 13.424 7.848 -19.537 1.00 95.25 93 PHE A O 1
ATOM 783 N N . GLU A 1 94 ? 13.202 9.229 -17.776 1.00 95.06 94 GLU A N 1
ATOM 784 C CA . GLU A 1 94 ? 12.194 8.419 -17.095 1.00 95.06 94 GLU A CA 1
ATOM 785 C C . GLU A 1 94 ? 10.781 8.785 -17.564 1.00 95.06 94 GLU A C 1
ATOM 787 O O . GLU A 1 94 ? 10.425 9.955 -17.708 1.00 95.06 94 GLU A O 1
ATOM 792 N N . HIS A 1 95 ? 9.959 7.762 -17.787 1.00 93.31 95 HIS A N 1
ATOM 793 C CA . HIS A 1 95 ? 8.574 7.897 -18.206 1.00 93.31 95 HIS A CA 1
ATOM 794 C C . HIS A 1 95 ? 7.667 6.983 -17.385 1.00 93.31 95 HIS A C 1
ATOM 796 O O . HIS A 1 95 ? 8.002 5.832 -17.102 1.00 93.31 95 HIS A O 1
ATOM 802 N N . THR A 1 96 ? 6.469 7.481 -17.082 1.00 93.06 96 THR A N 1
ATOM 803 C CA . THR A 1 96 ? 5.359 6.683 -16.553 1.00 93.06 96 THR A CA 1
ATOM 804 C C . THR A 1 96 ? 4.208 6.721 -17.550 1.00 93.06 96 THR A C 1
ATOM 806 O O . THR A 1 96 ? 3.807 7.802 -17.977 1.00 93.06 96 THR A O 1
ATOM 809 N N . ALA A 1 97 ? 3.664 5.560 -17.911 1.00 94.38 97 ALA A N 1
ATOM 810 C CA . ALA A 1 97 ? 2.545 5.468 -18.847 1.00 94.38 97 ALA A CA 1
ATOM 811 C C . ALA A 1 97 ? 1.657 4.241 -18.584 1.00 94.38 97 ALA A C 1
ATOM 813 O O . ALA A 1 97 ? 2.032 3.348 -17.819 1.00 94.38 97 ALA A O 1
ATOM 814 N N . LEU A 1 98 ? 0.493 4.184 -19.233 1.00 94.75 98 LEU A N 1
ATOM 815 C CA . LEU A 1 98 ? -0.319 2.973 -19.339 1.00 94.75 98 LEU A CA 1
ATOM 816 C C . LEU A 1 98 ? 0.015 2.255 -20.649 1.00 94.75 98 LEU A C 1
ATOM 818 O O . LEU A 1 98 ? -0.090 2.830 -21.727 1.00 94.75 98 LEU A O 1
ATOM 822 N N . LEU A 1 99 ? 0.426 0.994 -20.553 1.00 96.44 99 LEU A N 1
ATOM 823 C CA . LEU A 1 99 ? 0.586 0.081 -21.677 1.00 96.44 99 LEU A CA 1
ATOM 824 C C . LEU A 1 99 ? -0.682 -0.755 -21.826 1.00 96.44 99 LEU A C 1
ATOM 826 O O . LEU A 1 99 ? -1.004 -1.547 -20.943 1.00 96.44 99 LEU A O 1
ATOM 830 N N . ASN A 1 100 ? -1.352 -0.610 -22.959 1.00 96.56 100 ASN A N 1
ATOM 831 C CA . ASN A 1 100 ? -2.587 -1.298 -23.302 1.00 96.56 100 ASN A CA 1
ATOM 832 C C . ASN A 1 100 ? -2.249 -2.485 -24.205 1.00 96.56 100 ASN A C 1
ATOM 834 O O . ASN A 1 100 ? -1.650 -2.293 -25.261 1.00 96.56 100 ASN A O 1
ATOM 838 N N . ILE A 1 101 ? -2.594 -3.703 -23.785 1.00 96.88 101 ILE A N 1
ATOM 839 C CA . ILE A 1 101 ? -2.292 -4.942 -24.513 1.00 96.88 101 ILE A CA 1
ATOM 840 C C . ILE A 1 101 ? -3.611 -5.653 -24.853 1.00 96.88 101 ILE A C 1
ATOM 842 O O . ILE A 1 101 ? -4.191 -6.295 -23.971 1.00 96.88 101 ILE A O 1
ATOM 846 N N . PRO A 1 102 ? -4.095 -5.557 -26.104 1.00 97.31 102 PRO A N 1
ATOM 847 C CA . PRO A 1 102 ? -5.280 -6.278 -26.564 1.00 97.31 102 PRO A CA 1
ATOM 848 C C . PRO A 1 102 ? -4.996 -7.777 -26.691 1.00 97.31 102 PRO A C 1
ATOM 850 O O . PRO A 1 102 ? -4.131 -8.191 -27.465 1.00 97.31 102 PRO A O 1
ATOM 853 N N . ILE A 1 103 ? -5.732 -8.601 -25.947 1.00 97.25 103 ILE A N 1
ATOM 854 C CA . ILE A 1 103 ? -5.583 -10.057 -25.942 1.00 97.25 103 ILE A CA 1
ATOM 855 C C . ILE A 1 103 ? -6.920 -10.765 -26.145 1.00 97.25 103 ILE A C 1
ATOM 857 O O . ILE A 1 103 ? -7.962 -10.334 -25.651 1.00 97.25 103 ILE A O 1
ATOM 861 N N . SER A 1 104 ? -6.884 -11.911 -26.817 1.00 96.12 104 SER A N 1
ATOM 862 C CA . SER A 1 104 ? -8.009 -12.849 -26.858 1.00 96.12 104 SER A CA 1
ATOM 863 C C . SER A 1 104 ? -7.576 -14.218 -26.352 1.00 96.12 104 SER A C 1
ATOM 865 O O . SER A 1 104 ? -6.386 -14.547 -26.354 1.00 96.12 104 SER A O 1
ATOM 867 N N . ALA A 1 105 ? -8.553 -14.997 -25.894 1.00 93.25 105 ALA A N 1
ATOM 868 C CA . ALA A 1 105 ? -8.349 -16.333 -25.365 1.00 93.25 105 ALA A CA 1
ATOM 869 C C . ALA A 1 105 ? -9.113 -17.365 -26.197 1.00 93.25 105 ALA A C 1
ATOM 871 O O . ALA A 1 105 ? -10.303 -17.203 -26.466 1.00 93.25 105 ALA A O 1
ATOM 872 N N . LYS A 1 106 ? -8.443 -18.458 -26.560 1.00 92.31 106 LYS A N 1
ATOM 873 C CA . LYS A 1 106 ? -9.051 -19.617 -27.220 1.00 92.31 106 LYS A CA 1
ATOM 874 C C . LYS A 1 106 ? -8.443 -20.887 -26.638 1.00 92.31 106 LYS A C 1
ATOM 876 O O . LYS A 1 106 ? -7.224 -20.990 -26.548 1.00 92.31 106 LYS A O 1
ATOM 881 N N . GLU A 1 107 ? -9.288 -21.831 -26.220 1.00 91.75 107 GLU A N 1
ATOM 882 C CA . GLU A 1 107 ? -8.852 -23.132 -25.671 1.00 91.75 107 GLU A CA 1
ATOM 883 C C . GLU A 1 107 ? -7.842 -22.995 -24.509 1.00 91.75 107 GLU A C 1
ATOM 885 O O . GLU A 1 107 ? -6.864 -23.732 -24.413 1.00 91.75 107 GLU A O 1
ATOM 890 N N . GLY A 1 108 ? -8.046 -21.999 -23.638 1.00 89.94 108 GLY A N 1
ATOM 891 C CA . GLY A 1 108 ? -7.166 -21.731 -22.492 1.00 89.94 108 GLY A CA 1
ATOM 892 C C . GLY A 1 108 ? -5.807 -21.106 -22.841 1.00 89.94 108 GLY A C 1
ATOM 893 O O . GLY A 1 108 ? -4.980 -20.928 -21.951 1.00 89.94 108 GLY A O 1
ATOM 894 N N . LYS A 1 109 ? -5.567 -20.754 -24.109 1.00 93.31 109 LYS A N 1
ATOM 895 C CA . LYS A 1 109 ? -4.366 -20.047 -24.577 1.00 93.31 109 LYS A CA 1
ATOM 896 C C . LYS A 1 109 ? -4.691 -18.593 -24.893 1.00 93.31 109 LYS A C 1
ATOM 898 O O . LYS A 1 109 ? -5.821 -18.285 -25.263 1.00 93.31 109 LYS A O 1
ATOM 903 N N . TYR A 1 110 ? -3.688 -17.724 -24.797 1.00 94.81 110 TYR A N 1
ATOM 904 C CA . TYR A 1 110 ? -3.815 -16.284 -25.015 1.00 94.81 110 TYR A CA 1
ATOM 905 C C . TYR A 1 110 ? -2.907 -15.830 -26.153 1.00 94.81 110 TYR A C 1
ATOM 907 O O . TYR A 1 110 ? -1.794 -16.335 -26.288 1.00 94.81 110 TYR A O 1
ATOM 915 N N . ALA A 1 111 ? -3.365 -14.854 -26.932 1.00 96.38 111 ALA A N 1
ATOM 916 C CA . ALA A 1 111 ? -2.560 -14.195 -27.952 1.00 96.38 111 ALA A CA 1
ATOM 917 C C . ALA A 1 111 ? -2.844 -12.691 -27.966 1.00 96.38 111 ALA A C 1
ATOM 919 O O . ALA A 1 111 ? -3.975 -12.270 -27.710 1.00 96.38 111 ALA A O 1
ATOM 920 N N . ILE A 1 112 ? -1.821 -11.900 -28.288 1.00 96.44 112 ILE A N 1
ATOM 921 C CA . ILE A 1 112 ? -1.947 -10.473 -28.587 1.00 96.44 112 ILE A CA 1
ATOM 922 C C . ILE A 1 112 ? -2.584 -10.351 -29.968 1.00 96.44 112 ILE A C 1
ATOM 924 O O . ILE A 1 112 ? -2.012 -10.804 -30.957 1.00 96.44 112 ILE A O 1
ATOM 928 N N . ILE A 1 113 ? -3.781 -9.779 -30.031 1.00 95.25 113 ILE A N 1
ATOM 929 C CA . ILE A 1 113 ? -4.582 -9.745 -31.265 1.00 95.25 113 ILE A CA 1
ATOM 930 C C . ILE A 1 113 ? -4.460 -8.428 -32.036 1.00 95.25 113 ILE A C 1
ATOM 932 O O . ILE A 1 113 ? -4.897 -8.356 -33.179 1.00 95.25 113 ILE A O 1
ATOM 936 N N . GLU A 1 114 ? -3.859 -7.407 -31.428 1.00 93.81 114 GLU A N 1
ATOM 937 C CA . GLU A 1 114 ? -3.628 -6.093 -32.027 1.00 93.81 114 GLU A CA 1
ATOM 938 C C . GLU A 1 114 ? -2.401 -5.428 -31.382 1.00 93.81 114 GLU A C 1
ATOM 940 O O . GLU A 1 114 ? -1.980 -5.812 -30.286 1.00 93.81 114 GLU A O 1
ATOM 945 N N . ASN A 1 115 ? -1.803 -4.447 -32.064 1.00 92.31 115 ASN A N 1
ATOM 946 C CA . ASN A 1 115 ? -0.602 -3.767 -31.588 1.00 92.31 115 ASN A CA 1
ATOM 947 C C . ASN A 1 115 ? -0.842 -3.073 -30.233 1.00 92.31 115 ASN A C 1
ATOM 949 O O . ASN A 1 115 ? -1.753 -2.250 -30.113 1.00 92.31 115 ASN A O 1
ATOM 953 N N . PRO A 1 116 ? -0.009 -3.347 -29.210 1.00 94.12 116 PRO A N 1
ATOM 954 C CA . PRO A 1 116 ? -0.083 -2.631 -27.946 1.00 94.12 116 PRO A CA 1
ATOM 955 C C . PRO A 1 116 ? 0.165 -1.131 -28.120 1.00 94.12 116 PRO A C 1
ATOM 957 O O . PRO A 1 116 ? 1.059 -0.725 -28.863 1.00 94.12 116 PRO A O 1
ATOM 960 N N . TYR A 1 117 ? -0.564 -0.308 -27.371 1.00 94.06 117 TYR A N 1
ATOM 961 C CA . TYR A 1 117 ? -0.472 1.153 -27.448 1.00 94.06 117 TYR A CA 1
ATOM 962 C C . TYR A 1 117 ? -0.304 1.788 -26.066 1.00 94.06 117 TYR A C 1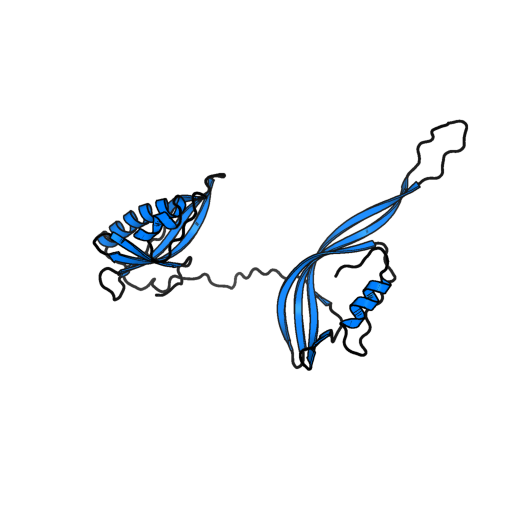
ATOM 964 O O . TYR A 1 117 ? -0.626 1.195 -25.033 1.00 94.06 117 TYR A O 1
ATOM 972 N N . ILE A 1 118 ? 0.236 3.007 -26.041 1.00 93.25 118 ILE A N 1
ATOM 973 C CA . ILE A 1 118 ? 0.525 3.744 -24.810 1.00 93.25 118 ILE A CA 1
ATOM 974 C C . ILE A 1 118 ? -0.498 4.866 -24.615 1.00 93.25 118 ILE A C 1
ATOM 976 O O . ILE A 1 118 ? -0.758 5.625 -25.544 1.00 93.25 118 ILE A O 1
ATOM 980 N N . THR A 1 119 ? -1.029 5.003 -23.402 1.00 92.31 119 THR A N 1
ATOM 981 C CA . THR A 1 119 ? -1.857 6.141 -22.966 1.00 92.31 119 THR A CA 1
ATOM 982 C C . THR A 1 119 ? -1.253 6.806 -21.724 1.00 92.31 119 THR A C 1
ATOM 984 O O . THR A 1 119 ? -0.394 6.233 -21.043 1.00 92.31 119 THR A O 1
ATOM 987 N N . SER A 1 120 ? -1.647 8.048 -21.434 1.00 87.31 120 SER A N 1
ATOM 988 C CA . SER A 1 120 ? -1.239 8.741 -20.208 1.00 87.31 120 SER A CA 1
ATOM 989 C C . SER A 1 120 ? -1.863 8.078 -18.978 1.00 87.31 120 SER A C 1
ATOM 991 O O . SER A 1 120 ? -2.983 7.574 -19.015 1.00 87.31 120 SER A O 1
ATOM 993 N N . VAL A 1 121 ? -1.143 8.100 -17.854 1.00 81.31 121 VAL A N 1
ATOM 994 C CA . VAL A 1 121 ? -1.746 7.818 -16.547 1.00 81.31 121 VAL A CA 1
ATOM 995 C C . VAL A 1 121 ? -2.465 9.100 -16.136 1.00 81.31 121 VAL A C 1
ATOM 997 O O . VAL A 1 121 ? -1.839 9.990 -15.566 1.00 81.31 121 VAL A O 1
ATOM 1000 N N . GLU A 1 122 ? -3.733 9.271 -16.507 1.00 71.50 122 GLU A N 1
ATOM 1001 C CA . GLU A 1 122 ? -4.511 10.415 -16.016 1.00 71.50 122 GLU A CA 1
ATOM 1002 C C . GLU A 1 122 ? -4.492 10.474 -14.476 1.00 71.50 122 GLU A C 1
ATOM 1004 O O . GLU A 1 122 ? -4.223 9.480 -13.790 1.00 71.50 122 GLU A O 1
ATOM 1009 N N . GLN A 1 123 ? -4.737 11.660 -13.910 1.00 59.31 123 GLN A N 1
ATOM 1010 C CA . GLN A 1 123 ? -4.763 11.839 -12.459 1.00 59.31 123 GLN A CA 1
ATOM 1011 C C . GLN A 1 123 ? -5.851 10.958 -11.834 1.00 59.31 123 GLN A C 1
ATOM 1013 O O . G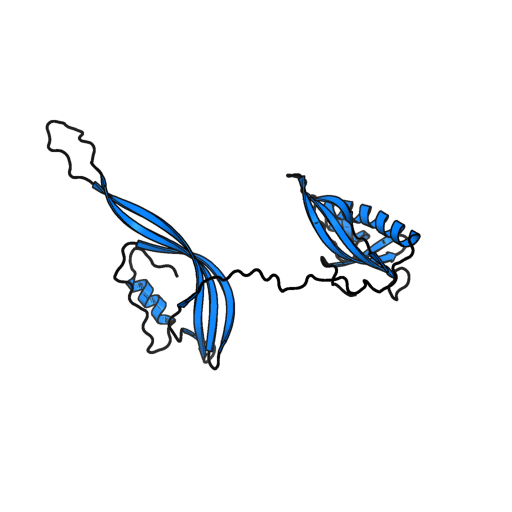LN A 1 123 ? -7.039 11.238 -11.925 1.00 59.31 123 GLN A O 1
ATOM 1018 N N . LEU A 1 124 ? -5.415 9.929 -11.108 1.00 62.44 124 LEU A N 1
ATOM 1019 C CA . LEU A 1 124 ? -6.250 8.989 -10.349 1.00 62.44 124 LEU A CA 1
ATOM 1020 C C . LEU A 1 124 ? -7.014 9.610 -9.167 1.00 62.44 124 LEU A C 1
ATOM 1022 O O . LEU A 1 124 ? -7.654 8.905 -8.389 1.00 62.44 124 LEU A O 1
ATOM 1026 N N . GLN A 1 125 ? -6.902 10.920 -8.977 1.00 63.09 125 GLN A N 1
ATOM 1027 C CA . GLN A 1 125 ? -7.492 11.630 -7.855 1.00 63.09 125 GLN A CA 1
ATOM 1028 C C . GLN A 1 125 ? -8.845 12.194 -8.278 1.00 63.09 125 GLN A C 1
ATOM 1030 O O . GLN A 1 125 ? -8.914 13.125 -9.075 1.00 63.09 125 GLN A O 1
ATOM 1035 N N . SER A 1 126 ? -9.926 11.667 -7.708 1.00 67.25 126 SER A N 1
ATOM 1036 C CA . SER A 1 126 ? -11.260 12.236 -7.893 1.00 67.25 126 SER A CA 1
ATOM 1037 C C . SER A 1 126 ? -11.682 13.036 -6.667 1.00 67.25 126 SER A C 1
ATOM 1039 O O . SER A 1 126 ? -11.688 12.524 -5.549 1.00 67.25 126 SER A O 1
ATOM 1041 N N . LYS A 1 127 ? -12.097 14.289 -6.888 1.00 74.00 127 LYS A N 1
ATOM 1042 C CA . LYS A 1 127 ? -12.781 15.113 -5.875 1.00 74.00 127 LYS A CA 1
ATOM 1043 C C . LYS A 1 127 ? -14.284 14.815 -5.774 1.00 74.00 127 LYS A C 1
ATOM 1045 O O . LYS A 1 127 ? -14.952 15.385 -4.921 1.00 74.00 127 LYS A O 1
ATOM 1050 N N . GLN A 1 128 ? -14.816 13.959 -6.648 1.00 81.38 128 GLN A N 1
ATOM 1051 C CA . GLN A 1 128 ? -16.244 13.622 -6.708 1.00 81.38 128 GLN A CA 1
ATOM 1052 C C . GLN A 1 128 ? -16.612 12.402 -5.849 1.00 81.38 128 GLN A C 1
ATOM 1054 O O . GLN A 1 128 ? -17.781 12.039 -5.771 1.00 81.38 128 GLN A O 1
ATOM 1059 N N . ILE A 1 129 ? -15.634 11.757 -5.207 1.00 81.69 129 ILE A N 1
ATOM 1060 C CA . ILE A 1 129 ? -15.875 10.616 -4.321 1.00 81.69 129 ILE A CA 1
ATOM 1061 C C . ILE A 1 129 ? -16.170 11.140 -2.913 1.00 81.69 129 ILE A C 1
ATOM 1063 O O . ILE A 1 129 ? -15.344 11.824 -2.309 1.00 81.69 129 ILE A O 1
ATOM 1067 N N . GLU A 1 130 ? -17.351 10.814 -2.386 1.00 85.69 130 GLU A N 1
ATOM 1068 C CA . GLU A 1 130 ? -17.717 11.159 -1.012 1.00 85.69 130 GLU A CA 1
ATOM 1069 C C . GLU A 1 130 ? -16.908 10.360 0.020 1.00 85.69 130 GLU A C 1
ATOM 1071 O O . GLU A 1 130 ? -16.557 9.196 -0.179 1.00 85.69 130 GLU A O 1
ATOM 1076 N N . THR A 1 131 ? -16.655 10.979 1.174 1.00 86.19 131 THR A N 1
ATOM 1077 C CA . THR A 1 131 ? -16.026 10.304 2.311 1.00 86.19 131 THR A CA 1
ATOM 1078 C C . THR A 1 131 ? -16.976 9.297 2.957 1.00 86.19 131 THR A C 1
ATOM 1080 O O . THR A 1 131 ? -18.199 9.460 2.961 1.00 86.19 131 THR A O 1
ATOM 1083 N N . ILE A 1 132 ? -16.408 8.260 3.575 1.00 89.06 132 ILE A N 1
ATOM 1084 C CA . ILE A 1 132 ? -17.179 7.324 4.396 1.00 89.06 132 ILE A CA 1
ATOM 1085 C C . ILE A 1 132 ? -17.749 8.081 5.603 1.00 89.06 132 ILE A C 1
ATOM 1087 O O . ILE A 1 132 ? -17.008 8.630 6.418 1.00 89.06 132 ILE A O 1
ATOM 1091 N N . LYS A 1 133 ? -19.078 8.079 5.741 1.00 90.31 133 LYS A N 1
ATOM 1092 C CA . LYS A 1 133 ? -19.794 8.695 6.868 1.00 90.31 133 LYS A CA 1
ATOM 1093 C C . LYS A 1 133 ? -20.159 7.639 7.908 1.00 90.31 133 LYS A C 1
ATOM 1095 O O . LYS A 1 133 ? -20.346 6.471 7.583 1.00 90.31 133 LYS A O 1
ATOM 1100 N N . ASN A 1 134 ? -20.304 8.052 9.168 1.00 90.06 134 ASN A N 1
ATOM 1101 C CA . ASN A 1 134 ? -20.843 7.175 10.205 1.00 90.06 134 ASN A CA 1
ATOM 1102 C C . ASN A 1 134 ? -22.364 6.982 9.994 1.00 90.06 134 ASN A C 1
ATOM 1104 O O . ASN A 1 134 ? -23.119 7.937 10.209 1.00 90.06 134 ASN A O 1
ATOM 1108 N N . PRO A 1 135 ? -22.840 5.769 9.658 1.00 90.75 135 PRO A N 1
ATOM 1109 C CA . PRO A 1 135 ? -24.261 5.509 9.410 1.00 90.75 135 PRO A CA 1
ATOM 1110 C C . PRO A 1 135 ? -25.141 5.637 10.667 1.00 90.75 135 PRO A C 1
ATOM 1112 O O . PRO A 1 135 ? -26.356 5.770 10.562 1.00 90.75 135 PRO A O 1
ATOM 1115 N N . MET A 1 136 ? -24.551 5.641 11.867 1.00 90.19 136 MET A N 1
ATOM 1116 C CA . MET A 1 136 ? -25.261 5.721 13.150 1.00 90.19 136 MET A CA 1
ATOM 1117 C C . MET A 1 136 ? -25.398 7.157 13.671 1.00 90.19 136 MET A C 1
ATOM 1119 O O . MET A 1 136 ? -25.757 7.358 14.826 1.00 90.19 136 MET A O 1
ATOM 1123 N N . VAL A 1 137 ? -25.118 8.182 12.856 1.00 87.69 137 VAL A N 1
ATOM 1124 C CA . VAL A 1 137 ? -25.155 9.590 13.299 1.00 87.69 137 VAL A CA 1
ATOM 1125 C C . VAL A 1 137 ? -26.511 10.018 13.878 1.00 87.69 137 VAL A C 1
ATOM 1127 O O . VAL A 1 137 ? -26.543 10.873 14.755 1.00 87.69 137 VAL A O 1
ATOM 1130 N N . LYS A 1 138 ? -27.608 9.397 13.424 1.00 91.06 138 LYS A N 1
ATOM 1131 C CA . LYS A 1 138 ? -28.974 9.654 13.909 1.00 91.06 138 LYS A CA 1
ATOM 1132 C C . LYS A 1 138 ? -29.375 8.803 15.122 1.00 91.06 138 LYS A C 1
ATOM 1134 O O . LYS A 1 138 ? -30.429 9.054 15.692 1.00 91.06 138 LYS A O 1
ATOM 1139 N N . LYS A 1 139 ? -28.593 7.779 15.491 1.00 91.94 139 LYS A N 1
ATOM 1140 C CA . LYS A 1 139 ? -28.880 6.954 16.673 1.00 91.94 139 LYS A CA 1
ATOM 1141 C C . LYS A 1 139 ? -28.482 7.706 17.937 1.00 91.94 139 LYS A C 1
ATOM 1143 O O . LYS A 1 139 ? -27.465 8.402 17.961 1.00 91.94 139 LYS A O 1
ATOM 1148 N N . GLU A 1 140 ? -29.267 7.516 18.989 1.00 93.06 140 GLU A N 1
ATOM 1149 C CA . GLU A 1 140 ? -28.945 8.040 20.309 1.00 93.06 140 GLU A CA 1
ATOM 1150 C C . GLU A 1 140 ? -27.650 7.403 20.835 1.00 93.06 140 GLU A C 1
ATOM 1152 O O . GLU A 1 140 ? -27.402 6.205 20.665 1.00 93.06 140 GLU A O 1
ATOM 1157 N N . GLN A 1 141 ? -26.792 8.229 21.431 1.00 95.44 141 GLN A N 1
ATOM 1158 C CA . GLN A 1 141 ? -25.560 7.762 22.057 1.00 95.44 141 GLN A CA 1
ATOM 1159 C C . GLN A 1 141 ? -25.843 7.237 23.466 1.00 95.44 141 GLN A C 1
ATOM 1161 O O . GLN A 1 141 ? -26.810 7.629 24.114 1.00 95.44 141 GLN A O 1
ATOM 1166 N N . ALA A 1 142 ? -24.963 6.373 23.967 1.00 94.69 142 ALA A N 1
ATOM 1167 C CA . ALA A 1 142 ? -24.998 5.960 25.360 1.00 94.69 142 ALA A CA 1
ATOM 1168 C C . ALA A 1 142 ? -24.901 7.188 26.295 1.00 94.69 142 ALA A C 1
ATOM 1170 O O . ALA A 1 142 ? -24.222 8.166 25.950 1.00 94.69 142 ALA A O 1
ATOM 1171 N N . PRO A 1 143 ? -25.532 7.139 27.485 1.00 95.25 143 PRO A N 1
ATOM 1172 C CA . PRO A 1 143 ? -25.440 8.205 28.477 1.00 95.25 143 PRO A CA 1
ATOM 1173 C C . PRO A 1 143 ? -23.991 8.587 28.790 1.00 95.25 143 PRO A C 1
ATOM 1175 O O . PRO A 1 143 ? -23.094 7.742 28.754 1.00 95.25 143 PRO A O 1
ATOM 1178 N N . PHE A 1 144 ? -23.769 9.850 29.165 1.00 92.75 144 PHE A N 1
ATOM 1179 C CA . PHE A 1 144 ? -22.432 10.392 29.436 1.00 92.75 144 PHE A CA 1
ATOM 1180 C C . PHE A 1 144 ? -21.610 9.525 30.404 1.00 92.75 144 PHE A C 1
ATOM 1182 O O . PHE A 1 144 ? -20.440 9.257 30.152 1.00 92.75 144 PHE A O 1
ATOM 1189 N N . THR A 1 145 ? -22.234 9.021 31.470 1.00 93.88 145 THR A N 1
ATOM 1190 C CA . THR A 1 145 ? -21.574 8.183 32.483 1.00 93.88 145 THR A CA 1
ATOM 1191 C C . THR A 1 145 ? -21.081 6.844 31.929 1.00 93.88 145 THR A C 1
ATOM 1193 O O . THR A 1 145 ? -20.003 6.385 32.300 1.00 93.88 145 THR A O 1
ATOM 1196 N N . GLU A 1 146 ? -21.835 6.210 31.029 1.00 93.81 146 GLU A N 1
ATOM 1197 C CA . GLU A 1 146 ? -21.409 4.985 30.341 1.00 93.81 146 GLU A CA 1
ATOM 1198 C C . GLU A 1 146 ? -20.304 5.293 29.327 1.00 93.81 146 GLU A C 1
ATOM 1200 O O . GLU A 1 146 ? -19.273 4.619 29.302 1.00 93.81 146 GLU A O 1
ATOM 1205 N N . LYS A 1 147 ? -20.491 6.359 28.540 1.00 95.69 147 LYS A N 1
ATOM 1206 C CA . LYS A 1 147 ? -19.510 6.827 27.560 1.00 95.69 147 LYS A CA 1
ATOM 1207 C C . LYS A 1 147 ? -18.153 7.104 28.209 1.00 95.69 147 LYS A C 1
ATOM 1209 O O . LYS A 1 147 ? -17.140 6.662 27.680 1.00 95.69 147 LYS A O 1
ATOM 1214 N N . GLN A 1 148 ? -18.132 7.771 29.361 1.00 96.69 148 GLN A N 1
ATOM 1215 C CA . GLN A 1 148 ? -16.903 8.110 30.079 1.00 96.69 148 GLN A CA 1
ATOM 1216 C C . GLN A 1 148 ? -16.160 6.864 30.583 1.00 96.69 148 GLN A C 1
ATOM 1218 O O . GLN A 1 148 ? -14.936 6.795 30.488 1.00 96.69 148 GLN A O 1
ATOM 1223 N N . LYS A 1 149 ? -16.884 5.848 31.075 1.00 96.69 149 LYS A N 1
ATOM 1224 C CA . LYS A 1 149 ? -16.276 4.571 31.491 1.00 96.69 149 LYS A CA 1
ATOM 1225 C C . LYS A 1 149 ? -15.612 3.858 30.315 1.00 96.69 149 LYS A C 1
ATOM 1227 O O . LYS A 1 149 ? -14.492 3.374 30.450 1.00 96.69 149 LYS A O 1
ATOM 1232 N N . ILE A 1 150 ? -16.295 3.819 29.172 1.00 97.50 150 ILE A N 1
ATOM 1233 C CA . ILE A 1 150 ? -15.773 3.211 27.944 1.00 97.50 150 ILE A CA 1
ATOM 1234 C C . ILE A 1 150 ? -14.578 4.005 27.415 1.00 97.50 150 ILE A C 1
ATOM 1236 O O . ILE A 1 150 ? -13.576 3.406 27.049 1.00 97.50 150 ILE A O 1
ATOM 1240 N N . GLU A 1 151 ? -14.634 5.338 27.415 1.00 97.81 151 GLU A N 1
ATOM 1241 C CA . GLU A 1 151 ? -13.516 6.184 26.987 1.00 97.81 151 GLU A CA 1
ATOM 1242 C C . GLU A 1 151 ? -12.259 5.958 27.835 1.00 97.81 151 GLU A C 1
ATOM 1244 O O . GLU A 1 151 ? -11.167 5.820 27.287 1.00 97.81 151 GLU A O 1
ATOM 1249 N N . ASN A 1 152 ? -12.402 5.891 29.160 1.00 97.75 152 ASN A N 1
ATOM 1250 C CA . ASN A 1 152 ? -11.271 5.646 30.053 1.00 97.75 152 ASN A CA 1
ATOM 1251 C C . ASN A 1 152 ? -10.639 4.276 29.795 1.00 97.75 152 ASN A C 1
ATOM 1253 O O . ASN A 1 152 ? -9.425 4.183 29.634 1.00 97.75 152 ASN A O 1
ATOM 1257 N N . TRP A 1 153 ? -11.460 3.234 29.657 1.00 98.00 153 TRP A N 1
ATOM 1258 C CA . TRP A 1 153 ? -10.957 1.913 29.294 1.00 98.00 153 TRP A CA 1
ATOM 1259 C C . TRP A 1 153 ? -10.314 1.891 27.899 1.00 98.00 153 TRP A C 1
ATOM 1261 O O . TRP A 1 153 ? -9.286 1.250 27.711 1.00 98.00 153 TRP A O 1
ATOM 1271 N N . LEU A 1 154 ? -10.859 2.622 26.920 1.00 98.25 154 LEU A N 1
ATOM 1272 C CA . LEU A 1 154 ? -10.259 2.716 25.587 1.00 98.25 154 LEU A CA 1
ATOM 1273 C C . LEU A 1 154 ? -8.881 3.377 25.617 1.00 98.25 154 LEU A C 1
ATOM 1275 O O . LEU A 1 154 ? -8.020 2.980 24.839 1.00 98.25 154 LEU A O 1
ATOM 1279 N N . LYS A 1 155 ? -8.646 4.360 26.497 1.00 98.19 155 LYS A N 1
ATOM 1280 C CA . LYS A 1 155 ? -7.310 4.954 26.681 1.00 98.19 155 LYS A CA 1
ATOM 1281 C C . LYS A 1 155 ? -6.312 3.890 27.137 1.00 98.19 155 LYS A C 1
ATOM 1283 O O . LYS A 1 155 ? -5.250 3.761 26.539 1.00 98.19 155 LYS A O 1
ATOM 1288 N N . GLU A 1 156 ? -6.680 3.078 28.127 1.00 97.44 156 GLU A N 1
ATOM 1289 C CA . GLU A 1 156 ? -5.849 1.956 28.588 1.00 97.44 156 GLU A CA 1
ATOM 1290 C C . GLU A 1 156 ? -5.637 0.909 27.487 1.00 97.44 156 GLU A C 1
ATOM 1292 O O . GLU A 1 156 ? -4.506 0.488 27.235 1.00 97.44 156 GLU A O 1
ATOM 1297 N N . PHE A 1 157 ? -6.715 0.532 26.792 1.00 98.06 157 PHE A N 1
ATOM 1298 C CA . PHE A 1 157 ? -6.667 -0.387 25.662 1.00 98.06 157 PHE A CA 1
ATOM 1299 C C . PHE A 1 157 ? -5.707 0.114 24.585 1.00 98.06 157 PHE A C 1
ATOM 1301 O O . PHE A 1 157 ? -4.858 -0.650 24.150 1.00 98.06 157 PHE A O 1
ATOM 1308 N N . PHE A 1 158 ? -5.792 1.380 24.167 1.00 98.38 158 PHE A N 1
ATOM 1309 C CA . PHE A 1 158 ? -4.952 1.900 23.090 1.00 98.38 158 PHE A CA 1
ATOM 1310 C C . PHE A 1 158 ? -3.493 2.115 23.501 1.00 98.38 158 PHE A C 1
ATOM 1312 O O . PHE A 1 158 ? -2.614 1.957 22.656 1.00 98.38 158 PHE A O 1
ATOM 1319 N N . VAL A 1 159 ? -3.212 2.401 24.777 1.00 98.06 159 VAL A N 1
ATOM 1320 C CA . VAL A 1 159 ? -1.839 2.369 25.308 1.00 98.06 159 VAL A CA 1
ATOM 1321 C C . VAL A 1 159 ? -1.258 0.959 25.173 1.00 98.06 159 VAL A C 1
ATOM 1323 O O . VAL A 1 159 ? -0.170 0.791 24.627 1.00 98.06 159 VAL A O 1
ATOM 1326 N N . LYS A 1 160 ? -2.004 -0.070 25.596 1.00 97.50 160 LYS A N 1
ATOM 1327 C CA . LYS A 1 160 ? -1.578 -1.474 25.478 1.00 97.50 160 LYS A CA 1
ATOM 1328 C C . LYS A 1 160 ? -1.494 -1.941 24.026 1.00 97.50 160 LYS A C 1
ATOM 1330 O O . LYS A 1 160 ? -0.520 -2.577 23.648 1.00 97.50 160 LYS A O 1
ATOM 1335 N N . TYR A 1 161 ? -2.461 -1.566 23.197 1.00 97.56 161 TYR A N 1
ATOM 1336 C CA . TYR A 1 161 ? -2.488 -1.847 21.763 1.00 97.56 161 TYR A CA 1
ATOM 1337 C C . TYR A 1 161 ? -1.257 -1.295 21.041 1.00 97.56 161 TYR A C 1
ATOM 1339 O O . TYR A 1 161 ? -0.735 -1.937 20.132 1.00 97.56 161 TYR A O 1
ATOM 1347 N N . ALA A 1 162 ? -0.795 -0.108 21.439 1.00 97.00 162 ALA A N 1
ATOM 1348 C CA . ALA A 1 162 ? 0.370 0.527 20.844 1.00 97.00 162 ALA A CA 1
ATOM 1349 C C . ALA A 1 162 ? 1.691 -0.142 21.267 1.00 97.00 162 ALA A C 1
ATOM 1351 O O . ALA A 1 162 ? 2.581 -0.320 20.437 1.00 97.00 162 ALA A O 1
ATOM 1352 N N . ASP A 1 163 ? 1.812 -0.527 22.540 1.00 95.38 163 ASP A N 1
ATOM 1353 C CA . ASP A 1 163 ? 3.100 -0.892 23.144 1.00 95.38 163 ASP A CA 1
ATOM 1354 C C . ASP A 1 163 ? 3.329 -2.401 23.326 1.00 95.38 163 ASP A C 1
ATOM 1356 O O . ASP A 1 163 ? 4.459 -2.873 23.245 1.00 95.38 163 ASP A O 1
ATOM 1360 N N . SER A 1 164 ? 2.267 -3.167 23.577 1.00 95.62 164 SER A N 1
ATOM 1361 C CA . SER A 1 164 ? 2.355 -4.591 23.937 1.00 95.62 164 SER A CA 1
ATOM 1362 C C . SER A 1 164 ? 2.447 -5.501 22.712 1.00 95.62 164 SER A C 1
ATOM 1364 O O . SER A 1 164 ? 2.249 -5.059 21.579 1.00 95.62 164 SER A O 1
ATOM 1366 N N . LYS A 1 165 ? 2.738 -6.788 22.928 1.00 96.62 165 LYS A N 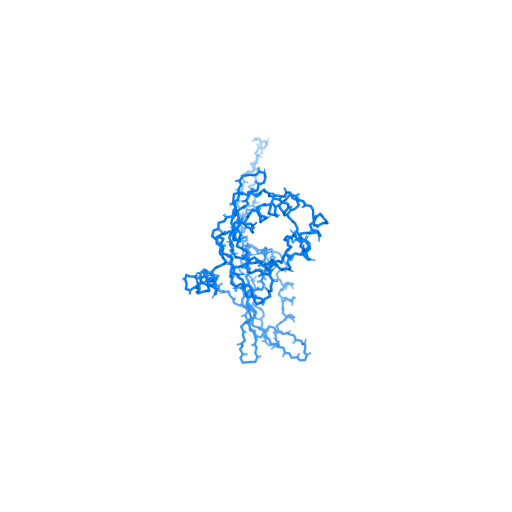1
ATOM 1367 C CA . LYS A 1 165 ? 2.672 -7.800 21.865 1.00 96.62 165 LYS A CA 1
ATOM 1368 C C . LYS A 1 165 ? 1.246 -8.356 21.741 1.00 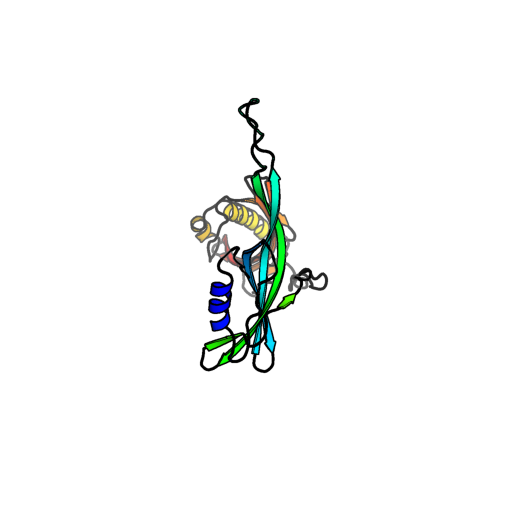96.62 165 LYS A C 1
ATOM 1370 O O . LYS A 1 165 ? 0.461 -8.226 22.683 1.00 96.62 165 LYS A O 1
ATOM 1375 N N . PRO A 1 166 ? 0.871 -8.989 20.613 1.00 95.81 166 PRO A N 1
ATOM 1376 C CA . PRO A 1 166 ? -0.457 -9.582 20.457 1.00 95.81 166 PRO A CA 1
ATOM 1377 C C . PRO A 1 166 ? -0.828 -10.565 21.576 1.00 95.81 166 PRO A C 1
ATOM 1379 O O . PRO A 1 166 ? -1.969 -10.567 22.029 1.00 95.81 166 PRO A O 1
ATOM 1382 N N . GLU A 1 167 ? 0.122 -11.359 22.072 1.00 96.25 167 GLU A N 1
ATOM 1383 C CA . GLU A 1 167 ? -0.128 -12.367 23.111 1.00 96.25 167 GLU A CA 1
ATOM 1384 C C . GLU A 1 167 ? -0.616 -11.729 24.424 1.00 96.25 167 GLU A C 1
ATOM 1386 O O . GLU A 1 167 ? -1.490 -12.276 25.105 1.00 96.25 167 GLU A O 1
ATOM 1391 N N . ASP A 1 168 ? -0.131 -10.520 24.719 1.00 94.75 168 ASP A N 1
ATOM 1392 C CA . ASP A 1 168 ? -0.497 -9.741 25.901 1.00 94.75 168 ASP A CA 1
ATOM 1393 C C . ASP A 1 168 ? -1.920 -9.168 25.812 1.00 94.75 168 ASP A C 1
ATOM 1395 O O . ASP A 1 168 ? -2.458 -8.713 26.813 1.00 94.75 168 ASP A O 1
ATOM 1399 N N . LEU A 1 169 ? -2.560 -9.166 24.637 1.00 95.94 169 LEU A N 1
ATOM 1400 C CA . LEU A 1 169 ? -3.891 -8.572 24.431 1.00 95.94 169 LEU A CA 1
ATOM 1401 C C . LEU A 1 169 ? -5.028 -9.596 24.411 1.00 95.94 169 LEU A C 1
ATOM 1403 O O . LEU A 1 169 ? -6.194 -9.218 24.285 1.00 95.94 169 LEU A O 1
ATOM 1407 N N . THR A 1 170 ? -4.718 -10.879 24.588 1.00 95.62 170 THR A N 1
ATOM 1408 C CA . THR A 1 170 ? -5.693 -11.987 24.626 1.00 95.62 170 THR A CA 1
ATOM 1409 C C . THR A 1 170 ? -6.826 -11.778 25.636 1.00 95.62 170 THR A C 1
ATOM 1411 O O . THR A 1 170 ? -7.954 -12.202 25.395 1.00 95.62 170 THR A O 1
ATOM 1414 N N . TYR A 1 171 ? -6.567 -11.068 26.739 1.00 94.25 171 TYR A N 1
ATOM 1415 C CA . TYR A 1 171 ? -7.579 -10.744 27.750 1.00 94.25 171 TYR A CA 1
ATOM 1416 C C . TYR A 1 171 ? -8.398 -9.479 27.441 1.00 94.25 171 TYR A C 1
ATOM 1418 O O . TYR A 1 171 ? -9.391 -9.225 28.120 1.00 94.25 171 TYR A O 1
ATOM 1426 N N . MET A 1 172 ? -7.989 -8.668 26.459 1.00 95.38 172 MET A N 1
ATOM 1427 C CA . MET A 1 172 ? -8.667 -7.418 26.083 1.00 95.38 172 MET A CA 1
ATOM 1428 C C . MET A 1 172 ? -9.413 -7.522 24.760 1.00 95.38 172 MET A C 1
ATOM 1430 O O . MET A 1 172 ? -10.290 -6.696 24.512 1.00 95.38 172 MET A O 1
ATOM 1434 N N . MET A 1 173 ? -9.075 -8.485 23.899 1.00 96.19 173 MET A N 1
ATOM 1435 C CA . MET A 1 173 ? -9.695 -8.609 22.586 1.00 96.19 173 MET A CA 1
ATOM 1436 C C . MET A 1 173 ? -9.748 -10.041 22.053 1.00 96.19 173 MET A C 1
ATOM 1438 O O . MET A 1 173 ? -8.871 -10.855 22.321 1.00 96.19 173 MET A O 1
ATOM 1442 N N . LYS A 1 174 ? -10.779 -10.328 21.251 1.00 96.81 174 LYS A N 1
ATOM 1443 C CA . LYS A 1 174 ? -11.048 -11.665 20.699 1.00 96.81 174 LYS A CA 1
ATOM 1444 C C . LYS A 1 174 ? -9.994 -12.137 19.702 1.00 96.81 174 LYS A C 1
ATOM 1446 O O . LYS A 1 174 ? -9.648 -13.311 19.700 1.00 96.81 174 LYS A O 1
ATOM 1451 N N . GLU A 1 175 ? -9.531 -11.229 18.850 1.00 96.31 175 GLU A N 1
ATOM 1452 C CA . GLU A 1 175 ? -8.543 -11.483 17.797 1.00 96.31 175 GLU A CA 1
ATOM 1453 C C . GLU A 1 175 ? -7.313 -10.605 18.059 1.00 96.31 175 GLU A C 1
ATOM 1455 O O . GLU A 1 175 ? -7.258 -9.477 17.562 1.00 96.31 175 GLU A O 1
ATOM 1460 N N . PRO A 1 176 ? -6.363 -11.061 18.894 1.00 94.44 176 PRO A N 1
ATOM 1461 C CA . PRO A 1 176 ? -5.281 -10.220 19.382 1.00 94.44 176 PRO A CA 1
ATOM 1462 C C . PRO A 1 176 ? -4.394 -9.697 18.260 1.00 94.44 176 PRO A C 1
ATOM 1464 O O . PRO A 1 176 ? -3.878 -10.453 17.440 1.00 94.44 176 PRO A O 1
ATOM 1467 N N . ARG A 1 177 ? -4.207 -8.380 18.242 1.00 93.88 177 ARG A N 1
ATOM 1468 C CA . ARG A 1 177 ? -3.283 -7.681 17.350 1.00 93.88 177 ARG A CA 1
ATOM 1469 C C . ARG A 1 177 ? -2.777 -6.429 18.050 1.00 93.88 177 ARG A C 1
ATOM 1471 O O . ARG A 1 177 ? -3.539 -5.789 18.771 1.00 93.88 177 ARG A O 1
ATOM 1478 N N . ALA A 1 178 ? -1.517 -6.090 17.827 1.00 95.44 178 ALA A N 1
ATOM 1479 C CA . ALA A 1 178 ? -0.857 -4.961 18.464 1.00 95.44 178 ALA A CA 1
ATOM 1480 C C . ALA A 1 178 ? 0.087 -4.267 17.480 1.00 95.44 178 ALA A C 1
ATOM 1482 O O . ALA A 1 178 ? 0.475 -4.849 16.466 1.00 95.44 178 ALA A O 1
ATOM 1483 N N . LEU A 1 179 ? 0.472 -3.033 17.799 1.00 95.25 179 LEU A N 1
ATOM 1484 C CA . LEU A 1 179 ? 1.510 -2.301 17.075 1.00 95.25 179 LEU A CA 1
ATOM 1485 C C . LEU A 1 179 ? 2.921 -2.674 17.559 1.00 95.25 179 LEU A C 1
ATOM 1487 O O . LEU A 1 179 ? 3.899 -2.274 16.936 1.00 95.25 179 LEU A O 1
ATOM 1491 N N . SER A 1 180 ? 3.045 -3.456 18.636 1.00 95.06 180 SER A N 1
ATOM 1492 C CA . SER A 1 180 ? 4.322 -4.007 19.109 1.00 95.06 180 SER A CA 1
ATOM 1493 C C . SER A 1 180 ? 5.403 -2.944 19.335 1.00 95.06 180 SER A C 1
ATOM 1495 O O . SER A 1 180 ? 6.576 -3.159 19.035 1.00 95.06 180 SER A O 1
ATOM 1497 N N . GLY A 1 181 ? 5.006 -1.774 19.841 1.00 94.62 181 GLY A N 1
ATOM 1498 C CA . GLY A 1 181 ? 5.919 -0.720 20.263 1.00 94.62 181 GLY A CA 1
ATOM 1499 C C . GLY A 1 181 ? 6.349 0.270 19.181 1.00 94.62 181 GLY A C 1
ATOM 1500 O O . GLY A 1 181 ? 7.085 1.190 19.523 1.00 94.62 181 GLY A O 1
ATOM 1501 N N . ILE A 1 182 ? 5.886 0.157 17.929 1.00 94.38 182 ILE A N 1
ATOM 1502 C CA . ILE A 1 182 ? 6.275 1.093 16.847 1.00 94.38 182 ILE A CA 1
ATOM 1503 C C . ILE A 1 182 ? 5.666 2.500 17.011 1.00 94.38 182 ILE A C 1
ATOM 1505 O O . ILE A 1 182 ? 6.193 3.486 16.496 1.00 94.38 182 ILE A O 1
ATOM 1509 N N . LYS A 1 183 ? 4.554 2.611 17.745 1.00 96.12 183 LYS A N 1
ATOM 1510 C CA . LYS A 1 183 ? 3.854 3.873 18.020 1.00 96.12 183 LYS A CA 1
ATOM 1511 C C . LYS A 1 183 ? 3.505 4.002 19.502 1.00 96.12 183 LYS A C 1
ATOM 1513 O O . LYS A 1 183 ? 3.491 3.017 20.234 1.00 96.12 183 LYS A O 1
ATOM 1518 N N . SER A 1 184 ? 3.177 5.220 19.917 1.00 96.69 184 SER A N 1
ATOM 1519 C CA . SER A 1 184 ? 2.628 5.565 21.230 1.00 96.69 184 SER A CA 1
ATOM 1520 C C . SER A 1 184 ? 1.227 6.151 21.082 1.00 96.69 184 SER A C 1
ATOM 1522 O O . SER A 1 184 ? 0.955 6.903 20.145 1.00 96.69 184 SER A O 1
ATOM 1524 N N . PHE A 1 185 ? 0.331 5.822 22.011 1.00 97.81 185 PHE A N 1
ATOM 1525 C CA . PHE A 1 185 ? -0.991 6.442 22.096 1.00 97.81 185 PHE A CA 1
ATOM 1526 C C . PHE A 1 185 ? -0.884 7.929 22.465 1.00 97.81 185 PHE A C 1
ATOM 1528 O O . PHE A 1 185 ? -0.131 8.284 23.369 1.00 97.81 185 PHE A O 1
ATOM 1535 N N . VAL A 1 186 ? -1.668 8.777 21.790 1.00 97.81 186 VAL A N 1
ATOM 1536 C CA . VAL A 1 186 ? -1.766 10.218 22.077 1.00 97.81 186 VAL A CA 1
ATOM 1537 C C . VAL A 1 186 ? -3.136 10.560 22.659 1.00 97.81 186 VAL A C 1
ATOM 1539 O O . VAL A 1 186 ? -3.235 11.026 23.792 1.00 97.81 186 VAL A O 1
ATOM 1542 N N . ALA A 1 187 ? -4.209 10.342 21.893 1.00 97.88 187 ALA A N 1
ATOM 1543 C CA . ALA A 1 187 ? -5.561 10.709 22.308 1.00 97.88 187 ALA A CA 1
ATOM 1544 C C . ALA A 1 187 ? -6.646 9.972 21.510 1.00 97.88 187 ALA A C 1
ATOM 1546 O O . ALA A 1 187 ? -6.393 9.389 20.455 1.00 97.88 187 ALA A O 1
ATOM 1547 N N . ILE A 1 188 ? -7.884 10.061 22.000 1.00 98.12 188 ILE A N 1
ATOM 1548 C CA . ILE A 1 188 ? -9.096 9.663 21.276 1.00 98.12 188 ILE A CA 1
ATOM 1549 C C . ILE A 1 188 ? -9.878 10.936 20.935 1.00 98.12 188 ILE A C 1
ATOM 1551 O O . ILE A 1 188 ? -10.092 11.785 21.798 1.00 98.12 188 ILE A O 1
ATOM 1555 N N . GLN A 1 189 ? -10.311 11.060 19.684 1.00 96.81 189 GLN A N 1
ATOM 1556 C CA . GLN A 1 189 ? -11.125 12.155 19.156 1.00 96.81 189 GLN A CA 1
ATOM 1557 C C . GLN A 1 189 ? -12.451 11.616 18.606 1.00 96.81 189 GLN A C 1
ATOM 1559 O O . GLN A 1 189 ? -12.554 10.451 18.214 1.00 96.81 189 GLN A O 1
ATOM 1564 N N . ASP A 1 190 ? -13.477 12.471 18.584 1.00 94.88 190 ASP A N 1
ATOM 1565 C CA . ASP A 1 190 ? -14.786 12.198 17.971 1.00 94.88 190 ASP A CA 1
ATOM 1566 C C . ASP A 1 190 ? -15.470 10.905 18.446 1.00 94.88 190 ASP A C 1
ATOM 1568 O O . ASP A 1 190 ? -16.223 10.268 17.703 1.00 94.88 190 ASP A O 1
ATOM 1572 N N . LEU A 1 191 ? -15.222 10.512 19.700 1.00 97.00 191 LEU A N 1
ATOM 1573 C CA . LEU A 1 191 ? -15.754 9.279 20.264 1.00 97.00 191 LEU A CA 1
ATOM 1574 C C . LEU A 1 191 ? -17.285 9.321 20.329 1.00 97.00 191 LEU A C 1
ATOM 1576 O O . LEU A 1 191 ? -17.882 10.185 20.982 1.00 97.00 191 LEU A O 1
ATOM 1580 N N . LYS A 1 192 ? -17.917 8.327 19.712 1.00 96.88 192 LYS A N 1
ATOM 1581 C CA . LYS A 1 192 ? -19.349 8.048 19.776 1.00 96.88 192 LYS A CA 1
ATOM 1582 C C . LYS A 1 192 ? -19.550 6.620 20.249 1.00 96.88 192 LYS A C 1
ATOM 1584 O O . LYS A 1 192 ? -18.907 5.695 19.760 1.00 96.88 192 LYS A O 1
ATOM 1589 N N . VAL A 1 193 ? -20.454 6.452 21.201 1.00 97.06 193 VAL A N 1
ATOM 1590 C CA . VAL A 1 193 ? -20.767 5.159 21.807 1.00 97.06 193 VAL A CA 1
ATOM 1591 C C . VAL A 1 193 ? -22.253 4.927 21.631 1.00 97.06 193 VAL A C 1
ATOM 1593 O O . VAL A 1 193 ? -23.051 5.781 22.004 1.00 97.06 193 VAL A O 1
ATOM 1596 N N . TYR A 1 194 ? -22.619 3.784 21.074 1.00 96.12 194 TYR A N 1
ATOM 1597 C CA . TYR A 1 194 ? -23.998 3.403 20.807 1.00 96.12 194 TYR A CA 1
ATOM 1598 C C . TYR A 1 194 ? -24.299 2.098 21.524 1.00 96.12 194 TYR A C 1
ATOM 1600 O O . TYR A 1 194 ? -23.496 1.169 21.461 1.00 96.12 194 TYR A O 1
ATOM 1608 N N . LYS A 1 195 ? -25.453 2.009 22.185 1.00 93.44 195 LYS A N 1
ATOM 1609 C CA . LYS A 1 195 ? -25.936 0.733 22.721 1.00 93.44 195 LYS A CA 1
ATOM 1610 C C . LYS A 1 195 ? -26.340 -0.179 21.564 1.00 93.44 195 LYS A C 1
ATOM 1612 O O . LYS A 1 195 ? -26.951 0.283 20.598 1.00 93.44 195 LYS A O 1
ATOM 1617 N N . THR A 1 196 ? -25.998 -1.455 21.668 1.00 90.19 196 THR A N 1
ATOM 1618 C CA . THR A 1 196 ? -26.523 -2.493 20.771 1.00 90.19 196 THR A CA 1
ATOM 1619 C C . THR A 1 196 ? -27.834 -3.061 21.323 1.00 90.19 196 THR A C 1
ATOM 1621 O O . THR A 1 196 ? -28.258 -2.689 22.418 1.00 90.19 196 THR A O 1
ATOM 1624 N N . GLY A 1 197 ? -28.471 -3.983 20.593 1.00 85.50 197 GLY A N 1
ATOM 1625 C CA . GLY A 1 197 ? -29.600 -4.758 21.129 1.00 85.50 197 GLY A CA 1
ATOM 1626 C C . GLY A 1 197 ? -29.203 -5.658 22.309 1.00 85.50 197 GLY A C 1
ATOM 1627 O O . GLY A 1 197 ? -30.012 -5.898 23.205 1.00 85.50 197 GLY A O 1
ATOM 1628 N N . ASP A 1 198 ? -27.941 -6.093 22.347 1.00 88.94 198 ASP A N 1
ATOM 1629 C CA . ASP A 1 198 ? -27.397 -6.921 23.420 1.00 88.94 198 ASP A CA 1
ATOM 1630 C C . ASP A 1 198 ? -27.110 -6.100 24.686 1.00 88.94 198 ASP A C 1
ATOM 1632 O O . ASP A 1 198 ? -26.546 -4.999 24.635 1.00 88.94 198 ASP A O 1
ATOM 1636 N N . LYS A 1 199 ? -27.456 -6.661 25.853 1.00 86.94 199 LYS A N 1
ATOM 1637 C CA . LYS A 1 199 ? -27.117 -6.055 27.148 1.00 86.94 199 LYS A CA 1
ATOM 1638 C C . LYS A 1 199 ? -25.599 -5.946 27.290 1.00 86.94 199 LYS A C 1
ATOM 1640 O O . LYS A 1 199 ? -24.865 -6.867 26.949 1.00 86.94 199 LYS A O 1
ATOM 1645 N N . GLN A 1 200 ? -25.152 -4.822 27.850 1.00 93.25 200 GLN A N 1
ATOM 1646 C CA . GLN A 1 200 ? -23.740 -4.551 28.137 1.00 93.25 200 GLN A CA 1
ATOM 1647 C C . GLN A 1 200 ? -22.811 -4.707 26.923 1.00 93.25 200 GLN A C 1
ATOM 1649 O O . GLN A 1 200 ? -21.673 -5.167 27.034 1.00 93.25 200 GLN A O 1
ATOM 1654 N N . THR A 1 201 ? -23.323 -4.329 25.759 1.00 96.12 201 THR A N 1
ATOM 1655 C CA . THR A 1 201 ? -22.589 -4.339 24.504 1.00 96.12 201 THR A CA 1
ATOM 1656 C C . THR A 1 201 ? -22.790 -2.998 23.811 1.00 96.12 201 THR A C 1
ATOM 1658 O O . THR A 1 201 ? -23.881 -2.416 23.824 1.00 96.12 201 THR A O 1
ATOM 1661 N N . TRP A 1 202 ? -21.709 -2.476 23.240 1.00 96.88 202 TRP A N 1
ATOM 1662 C CA . TRP A 1 202 ? -21.689 -1.167 22.610 1.00 96.88 202 TRP A CA 1
ATOM 1663 C C . TRP A 1 202 ? -20.954 -1.211 21.276 1.00 96.88 202 TRP A C 1
ATOM 1665 O O . TRP A 1 202 ? -19.902 -1.838 21.140 1.00 96.88 202 TRP A O 1
ATOM 1675 N N . THR A 1 203 ? -21.475 -0.467 20.306 1.00 97.31 203 THR A N 1
ATOM 1676 C CA . THR A 1 203 ? -20.713 -0.061 19.128 1.00 97.31 203 THR A CA 1
ATOM 1677 C C . THR A 1 203 ? -20.014 1.251 19.444 1.00 97.31 203 THR A C 1
ATOM 1679 O O . THR A 1 203 ? -20.656 2.274 19.685 1.00 97.31 203 THR A O 1
ATOM 1682 N N . VAL A 1 204 ? -18.691 1.235 19.428 1.00 97.44 204 VAL A N 1
ATOM 1683 C CA . VAL A 1 204 ? -17.846 2.398 19.675 1.00 97.44 204 VAL A CA 1
ATOM 1684 C C . VAL A 1 204 ? -17.227 2.830 18.356 1.00 97.44 204 VAL A C 1
ATOM 1686 O O . VAL A 1 204 ? -16.641 2.014 17.651 1.00 97.44 204 VAL A O 1
ATOM 1689 N N . LYS A 1 205 ? -17.340 4.111 18.016 1.00 97.44 205 LYS A N 1
ATOM 1690 C CA . LYS A 1 205 ? -16.746 4.699 16.814 1.00 97.44 205 LYS A CA 1
ATOM 1691 C C . LYS A 1 205 ? -15.964 5.946 17.179 1.00 97.44 205 LYS A C 1
ATOM 1693 O O . LYS A 1 205 ? -16.434 6.733 17.993 1.00 97.44 205 LYS A O 1
ATOM 1698 N N . GLY A 1 206 ? -14.812 6.153 16.562 1.00 96.25 206 GLY A N 1
ATOM 1699 C CA . GLY A 1 206 ? -14.014 7.347 16.811 1.00 96.25 206 GLY A CA 1
ATOM 1700 C C . GLY A 1 206 ? -12.738 7.378 15.992 1.00 96.25 206 GLY A C 1
ATOM 1701 O O . GLY A 1 206 ? -12.544 6.575 15.076 1.00 96.25 206 GLY A O 1
ATOM 1702 N N . THR A 1 207 ? -11.872 8.309 16.358 1.00 97.44 207 THR A N 1
ATOM 1703 C CA . THR A 1 207 ? -10.537 8.465 15.791 1.00 97.44 207 THR A CA 1
ATOM 1704 C C . THR A 1 207 ? -9.526 8.323 16.915 1.00 97.44 207 THR A C 1
ATOM 1706 O O . THR A 1 207 ? -9.621 9.022 17.920 1.00 97.44 207 THR A O 1
ATOM 1709 N N . VAL A 1 208 ? -8.564 7.420 16.769 1.00 97.81 208 VAL A N 1
ATOM 1710 C CA . VAL A 1 208 ? -7.408 7.340 17.663 1.00 97.81 208 VAL A CA 1
ATOM 1711 C C . VAL A 1 208 ? -6.237 8.069 17.015 1.00 97.81 208 VAL A C 1
ATOM 1713 O O . VAL A 1 208 ? -6.047 8.002 15.800 1.00 97.81 208 VAL A O 1
ATOM 1716 N N . MET A 1 209 ? -5.485 8.806 17.824 1.00 98.00 209 MET A N 1
ATOM 1717 C CA . MET A 1 209 ? -4.236 9.431 17.418 1.00 98.00 209 MET A CA 1
ATOM 1718 C C . MET A 1 209 ? -3.074 8.655 18.018 1.00 98.00 209 MET A C 1
ATOM 1720 O O . MET A 1 209 ? -3.036 8.414 19.229 1.00 98.00 209 MET A O 1
ATOM 1724 N N . PHE A 1 210 ? -2.135 8.293 17.156 1.00 97.50 210 PHE A N 1
ATOM 1725 C CA . PHE A 1 210 ? -0.869 7.690 17.531 1.00 97.50 210 PHE A CA 1
ATOM 1726 C C . PHE A 1 210 ? 0.280 8.589 17.094 1.00 97.50 210 PHE A C 1
ATOM 1728 O O . PHE A 1 210 ? 0.129 9.371 16.157 1.00 97.50 210 PHE A O 1
ATOM 1735 N N . LYS A 1 211 ? 1.425 8.442 17.755 1.00 96.88 211 LYS A N 1
ATOM 1736 C CA . LYS A 1 211 ? 2.684 9.079 17.378 1.00 96.88 211 LYS A CA 1
ATOM 1737 C C . LYS A 1 211 ? 3.753 8.019 17.161 1.00 96.88 211 LYS A C 1
ATOM 1739 O O . LYS A 1 211 ? 3.884 7.123 17.995 1.00 96.88 211 LYS A O 1
ATOM 1744 N N . GLU A 1 212 ? 4.504 8.096 16.071 1.00 93.81 212 GLU A N 1
ATOM 1745 C CA . GLU A 1 212 ? 5.684 7.249 15.875 1.00 93.81 212 GLU A CA 1
ATOM 1746 C C . GLU A 1 212 ? 6.746 7.566 16.927 1.00 93.81 212 GLU A C 1
ATOM 1748 O O . GLU A 1 212 ? 7.007 8.733 17.223 1.00 93.81 212 GLU A O 1
ATOM 1753 N N . LYS A 1 213 ? 7.352 6.527 17.513 1.00 92.19 213 LYS A N 1
ATOM 1754 C CA . LYS A 1 213 ? 8.323 6.714 18.603 1.00 92.19 213 LYS A CA 1
ATOM 1755 C C . LYS A 1 213 ? 9.663 7.285 18.132 1.00 92.19 213 LYS A C 1
ATOM 1757 O O . LYS A 1 213 ? 10.375 7.865 18.942 1.00 92.19 213 LYS A O 1
ATOM 1762 N N . GLU A 1 214 ? 10.011 7.101 16.860 1.00 91.19 214 GLU A N 1
ATOM 1763 C CA . GLU A 1 214 ? 11.324 7.481 16.320 1.00 91.19 214 GLU A CA 1
ATOM 1764 C C . GLU A 1 214 ? 11.381 8.930 15.821 1.00 91.19 214 GLU A C 1
ATOM 1766 O O . GLU A 1 214 ? 12.426 9.569 15.903 1.00 91.19 214 GLU A O 1
ATOM 1771 N N . LEU A 1 215 ? 10.274 9.441 15.277 1.00 91.06 215 LEU A N 1
ATOM 1772 C CA . LEU A 1 215 ? 10.252 10.692 14.505 1.00 91.06 215 LEU A CA 1
ATOM 1773 C C . LEU A 1 215 ? 9.142 11.653 14.943 1.00 91.06 215 LEU A C 1
ATOM 1775 O O . LEU A 1 215 ? 8.910 12.667 14.289 1.00 91.06 215 LEU A O 1
ATOM 1779 N N . ASP A 1 216 ? 8.438 11.333 16.030 1.00 87.94 216 ASP A N 1
ATOM 1780 C CA . ASP A 1 216 ? 7.350 12.138 16.582 1.00 87.94 216 ASP A CA 1
ATOM 1781 C C . ASP A 1 216 ? 6.208 12.452 15.592 1.00 87.94 216 ASP A C 1
ATOM 1783 O O . ASP A 1 216 ? 5.410 13.365 15.809 1.00 87.94 216 ASP A O 1
ATOM 1787 N N . LEU A 1 217 ? 6.086 11.665 14.519 1.00 93.31 217 LEU A N 1
ATOM 1788 C CA . LEU A 1 217 ? 5.057 11.828 13.501 1.00 93.31 217 LEU A CA 1
ATOM 1789 C C . LEU A 1 217 ? 3.700 11.347 14.024 1.00 93.31 217 LEU A C 1
ATOM 1791 O O . LEU A 1 217 ? 3.528 10.166 14.328 1.00 93.31 217 LEU A O 1
ATOM 1795 N N . GLU A 1 218 ? 2.723 12.251 14.097 1.00 95.38 218 GLU A N 1
ATOM 1796 C CA . GLU A 1 218 ? 1.354 11.913 14.488 1.00 95.38 218 GLU A CA 1
ATOM 1797 C C . GLU A 1 218 ? 0.504 11.457 13.299 1.00 95.38 218 GLU A C 1
ATOM 1799 O O . GLU A 1 218 ? 0.492 12.080 12.235 1.00 95.38 218 GLU A O 1
ATOM 1804 N N . ASN A 1 219 ? -0.284 10.400 13.499 1.00 92.81 219 ASN A N 1
ATOM 1805 C CA . ASN A 1 219 ? -1.246 9.923 12.517 1.00 92.81 219 ASN A CA 1
ATOM 1806 C C . ASN A 1 219 ? -2.608 9.616 13.152 1.00 92.81 219 ASN A C 1
ATOM 1808 O O . ASN A 1 219 ? -2.712 9.120 14.276 1.00 92.81 219 ASN A O 1
ATOM 1812 N N . LYS A 1 220 ? -3.672 9.900 12.395 1.00 95.69 220 LYS A N 1
ATOM 1813 C CA . LYS A 1 220 ? -5.059 9.634 12.788 1.00 95.69 220 LYS A CA 1
ATOM 1814 C C . LYS A 1 220 ? -5.541 8.331 12.169 1.00 95.69 220 LYS A C 1
ATOM 1816 O O . LYS A 1 220 ? -5.434 8.146 10.959 1.00 95.69 220 LYS A O 1
ATOM 1821 N N . GLU A 1 221 ? -6.133 7.463 12.978 1.00 95.50 221 GLU A N 1
ATOM 1822 C CA . GLU A 1 221 ? -6.736 6.211 12.525 1.00 95.50 221 GLU A CA 1
ATOM 1823 C C . GLU A 1 221 ? -8.188 6.152 12.991 1.00 95.50 221 GLU A C 1
ATOM 1825 O O . GLU A 1 221 ? -8.488 6.236 14.182 1.00 95.50 221 GLU A O 1
ATOM 1830 N N . THR A 1 222 ? -9.119 6.019 12.048 1.00 96.62 222 THR A N 1
ATOM 1831 C CA . THR A 1 222 ? -10.527 5.817 12.409 1.00 96.62 222 THR A CA 1
ATOM 1832 C C . THR A 1 222 ? -10.770 4.377 12.827 1.00 96.62 222 THR A C 1
ATOM 1834 O O . THR A 1 222 ? -10.171 3.460 12.266 1.00 96.62 222 THR A O 1
ATOM 1837 N N . PHE A 1 223 ? -11.674 4.165 13.780 1.00 95.88 223 PHE A N 1
ATOM 1838 C CA . PHE A 1 223 ? -12.040 2.833 14.238 1.00 95.88 223 PHE A CA 1
ATOM 1839 C C . PHE A 1 223 ? -13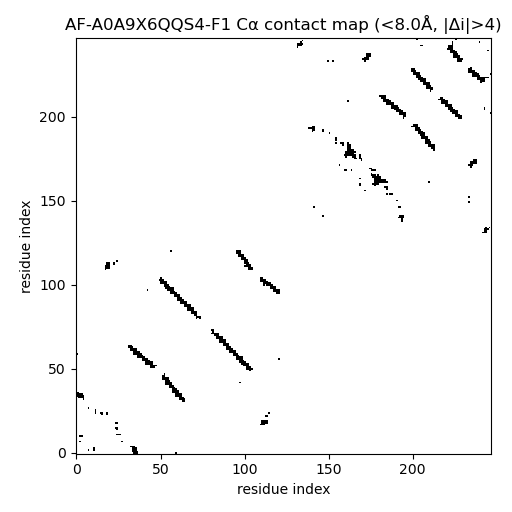.545 2.686 14.473 1.00 95.88 223 PHE A C 1
ATOM 1841 O O . PHE A 1 223 ? -14.243 3.630 14.849 1.00 95.88 223 PHE A O 1
ATOM 1848 N N . THR A 1 224 ? -14.016 1.454 14.294 1.00 97.38 224 THR A N 1
ATOM 1849 C CA . THR A 1 224 ? -15.273 0.937 14.838 1.00 97.38 224 THR A CA 1
ATOM 1850 C C . THR A 1 224 ? -14.943 -0.306 15.656 1.00 97.38 224 THR A C 1
ATOM 1852 O O . THR A 1 224 ? -14.222 -1.182 15.177 1.00 97.38 224 THR A O 1
ATOM 1855 N N . MET A 1 225 ? -15.459 -0.386 16.880 1.00 97.25 225 MET A N 1
ATOM 1856 C CA . MET A 1 225 ? -15.307 -1.525 17.780 1.00 97.25 225 MET A CA 1
ATOM 1857 C C . MET A 1 225 ? -16.663 -2.002 18.286 1.00 97.25 225 MET A C 1
ATOM 1859 O O . MET A 1 225 ? -17.510 -1.188 18.652 1.00 97.25 225 MET A O 1
ATOM 1863 N N . LYS A 1 226 ? -16.835 -3.320 18.379 1.00 96.94 226 LYS A N 1
ATOM 1864 C CA . LYS A 1 226 ? -17.858 -3.933 19.228 1.00 96.94 226 LYS A CA 1
ATOM 1865 C C . LYS A 1 226 ? -17.214 -4.235 20.578 1.00 96.94 226 LYS A C 1
ATOM 1867 O O . LYS A 1 226 ? -16.321 -5.078 20.655 1.00 96.94 226 LYS A O 1
ATOM 1872 N N . VAL A 1 227 ? -17.626 -3.511 21.613 1.00 97.56 227 VAL A N 1
ATOM 1873 C CA . VAL A 1 227 ? -17.108 -3.637 22.980 1.00 97.56 227 VAL A CA 1
ATOM 1874 C C . VAL A 1 227 ? -18.169 -4.300 23.843 1.00 97.56 227 VAL A C 1
ATOM 1876 O O . VAL A 1 227 ? -19.318 -3.867 23.845 1.00 97.56 227 VAL A O 1
ATOM 1879 N N . VAL A 1 228 ? -17.784 -5.336 24.577 1.00 97.25 228 VAL A N 1
ATOM 1880 C CA . VAL A 1 228 ? -18.653 -6.090 25.490 1.00 97.25 228 VAL A CA 1
ATOM 1881 C C . VAL A 1 228 ? -18.107 -5.975 26.909 1.00 97.25 228 VAL A C 1
ATOM 1883 O O . VAL A 1 228 ? -16.893 -5.999 27.098 1.00 97.25 228 VAL A O 1
ATOM 1886 N N . LEU A 1 229 ? -18.972 -5.846 27.914 1.00 96.31 229 LEU A N 1
ATOM 1887 C CA . LEU A 1 229 ? -18.573 -5.979 29.317 1.00 96.31 229 LEU A CA 1
ATOM 1888 C C . LEU A 1 229 ? -18.752 -7.445 29.727 1.00 96.31 229 LEU A C 1
ATOM 1890 O O . LEU A 1 229 ? -19.870 -7.953 29.751 1.00 96.31 229 LEU A O 1
ATOM 1894 N N . LYS A 1 230 ? -17.655 -8.133 30.043 1.00 90.38 230 LYS A N 1
ATOM 1895 C CA . LYS A 1 230 ? -17.639 -9.519 30.525 1.00 90.38 230 LYS A CA 1
ATOM 1896 C C . LYS A 1 230 ? 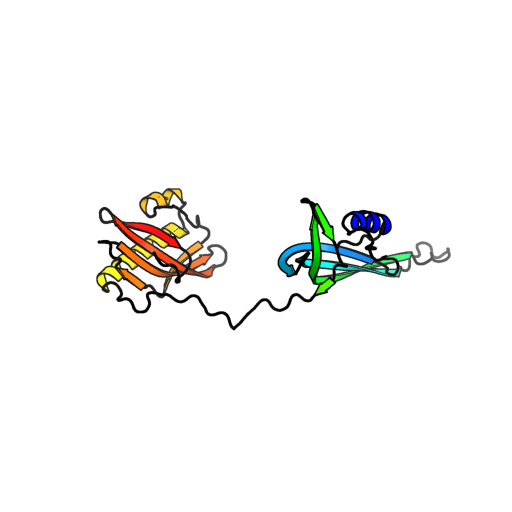-16.951 -9.552 31.878 1.00 90.38 230 LYS A C 1
ATOM 1898 O O . LYS A 1 230 ? -15.852 -9.030 32.014 1.00 90.38 230 LYS A O 1
ATOM 1903 N N . GLU A 1 231 ? -17.613 -10.121 32.884 1.00 88.81 231 GLU A N 1
ATOM 1904 C CA . GLU A 1 231 ? -17.034 -10.282 34.231 1.00 88.81 231 GLU A CA 1
ATOM 1905 C C . GLU A 1 231 ? -16.502 -8.957 34.822 1.00 88.81 231 GLU A C 1
ATOM 1907 O O . GLU A 1 231 ? -15.459 -8.898 35.468 1.00 88.81 231 GLU A O 1
ATOM 1912 N N . GLY A 1 232 ? -17.207 -7.853 34.550 1.00 91.19 232 GLY A N 1
ATOM 1913 C CA . GLY A 1 232 ? -16.821 -6.514 35.008 1.00 91.19 232 GLY A CA 1
ATOM 1914 C C . GLY A 1 232 ? -15.673 -5.859 34.230 1.00 91.19 232 GLY A C 1
ATOM 1915 O O . GLY A 1 232 ? -15.287 -4.743 34.573 1.00 91.19 232 GLY A O 1
ATOM 1916 N N . LYS A 1 233 ? -15.154 -6.495 33.173 1.00 93.62 233 LYS A N 1
ATOM 1917 C CA . LYS A 1 233 ? -14.090 -5.962 32.311 1.00 93.62 233 LYS A CA 1
ATOM 1918 C C . LYS A 1 233 ? -14.587 -5.758 30.887 1.00 93.62 233 LYS A C 1
ATOM 1920 O O . LYS A 1 233 ? -15.301 -6.592 30.333 1.00 93.62 233 LYS A O 1
ATOM 1925 N N . TYR A 1 234 ? -14.227 -4.630 30.289 1.00 97.69 234 TYR A N 1
ATOM 1926 C CA . TYR A 1 234 ? -14.513 -4.396 28.879 1.00 97.69 234 TYR A CA 1
ATOM 1927 C C . TYR A 1 234 ? -13.573 -5.230 28.004 1.00 97.69 234 TYR A C 1
ATOM 1929 O O . TYR A 1 234 ? -12.408 -5.444 28.343 1.00 97.69 234 TYR A O 1
ATOM 1937 N N . PHE A 1 235 ? -14.100 -5.692 26.877 1.00 97.50 235 PHE A N 1
ATOM 1938 C CA . PHE A 1 235 ? -13.429 -6.584 25.947 1.00 97.50 235 PHE A CA 1
ATOM 1939 C C . PHE A 1 235 ? -13.831 -6.233 24.512 1.00 97.50 235 PHE A C 1
ATOM 1941 O O . PHE A 1 235 ? -15.011 -6.031 24.220 1.00 97.50 235 PHE A O 1
ATOM 1948 N N . VAL A 1 236 ? -12.864 -6.166 23.600 1.00 97.75 236 VAL A N 1
ATOM 1949 C CA . VAL A 1 236 ? -13.106 -5.941 22.173 1.00 97.75 236 VAL A CA 1
ATOM 1950 C C . VAL A 1 236 ? -13.500 -7.262 21.520 1.00 97.75 236 VAL A C 1
ATOM 1952 O O . VAL A 1 236 ? -12.678 -8.156 21.328 1.00 97.75 236 VAL A O 1
ATOM 1955 N N . GLU A 1 237 ? -14.758 -7.383 21.116 1.00 96.56 237 GLU A N 1
ATOM 1956 C CA . GLU A 1 237 ? -15.220 -8.540 20.352 1.00 96.56 237 GLU A CA 1
ATOM 1957 C C . GLU A 1 237 ? -14.824 -8.451 18.871 1.00 96.56 237 GLU A C 1
ATOM 1959 O O . GLU A 1 237 ? -14.505 -9.469 18.260 1.00 96.56 237 GLU A O 1
ATOM 1964 N N . LYS A 1 238 ? -14.829 -7.240 18.300 1.00 95.81 238 LYS A N 1
ATOM 1965 C CA . LYS A 1 238 ? -14.486 -6.968 16.894 1.00 95.81 238 LYS A CA 1
ATOM 1966 C C . LYS A 1 238 ? -13.962 -5.543 16.754 1.00 95.81 238 LYS A C 1
ATOM 1968 O O . LYS A 1 238 ? -14.487 -4.640 17.402 1.00 95.81 238 LYS A O 1
ATOM 1973 N N . MET A 1 239 ? -12.972 -5.325 15.888 1.00 94.94 239 MET A N 1
ATOM 1974 C CA . MET A 1 239 ? -12.427 -3.996 15.587 1.00 94.94 239 MET A CA 1
ATOM 1975 C C . MET A 1 239 ? -12.096 -3.861 14.095 1.00 94.94 239 MET A C 1
ATOM 1977 O O . MET A 1 239 ? -11.438 -4.720 13.513 1.00 94.94 239 MET A O 1
ATOM 1981 N N . THR A 1 240 ? -12.473 -2.740 13.487 1.00 94.56 240 THR A N 1
ATOM 1982 C CA . THR A 1 240 ? -12.192 -2.403 12.078 1.00 94.56 240 THR A CA 1
ATOM 1983 C C . THR A 1 240 ? -11.723 -0.957 11.949 1.00 94.56 240 THR A C 1
ATOM 1985 O O . THR A 1 240 ? -12.242 -0.092 12.654 1.00 94.56 240 THR A O 1
ATOM 1988 N N . ASN A 1 241 ? -10.817 -0.666 11.014 1.00 94.00 241 ASN A N 1
ATOM 1989 C CA . ASN A 1 241 ? -10.266 0.678 10.793 1.00 94.00 241 ASN A CA 1
ATOM 1990 C C . ASN A 1 241 ? -11.140 1.539 9.854 1.00 94.00 241 ASN A C 1
ATOM 1992 O O . ASN A 1 241 ? -10.715 1.946 8.777 1.00 94.00 241 ASN A O 1
ATOM 1996 N N . THR A 1 242 ? -12.404 1.758 10.225 1.00 92.62 242 THR A N 1
ATOM 1997 C CA . THR A 1 242 ? -13.355 2.607 9.484 1.00 92.62 242 THR A CA 1
ATOM 1998 C C . THR A 1 242 ? -14.480 3.083 10.402 1.00 92.62 242 THR A C 1
ATOM 2000 O O . THR A 1 242 ? -14.854 2.365 11.328 1.00 92.62 242 THR A O 1
ATOM 2003 N N . VAL A 1 243 ? -15.078 4.249 10.132 1.00 89.00 243 VAL A N 1
ATOM 2004 C CA . VAL A 1 243 ? -16.331 4.700 10.782 1.00 89.00 243 VAL A CA 1
ATOM 2005 C C . VAL A 1 243 ? -17.598 4.169 10.098 1.00 89.00 243 VAL A C 1
ATOM 2007 O O . VAL A 1 243 ? -18.691 4.249 10.669 1.00 89.00 243 VAL A O 1
ATOM 2010 N N . GLY A 1 244 ? -17.468 3.632 8.881 1.00 84.62 244 GLY A N 1
ATOM 2011 C CA . GLY A 1 244 ? -18.581 3.135 8.065 1.00 84.62 244 GLY A CA 1
ATOM 2012 C C . GLY A 1 244 ? -19.037 1.718 8.404 1.00 84.62 244 GLY A C 1
ATOM 2013 O O . GLY A 1 244 ? -20.110 1.315 7.967 1.00 84.62 244 GLY A O 1
ATOM 2014 N N . GLY A 1 245 ? -18.254 0.970 9.188 1.00 71.50 245 GLY A N 1
ATOM 2015 C CA . GLY A 1 245 ? -18.598 -0.395 9.583 1.00 71.50 245 GLY A CA 1
ATOM 2016 C C . GLY A 1 245 ? -19.921 -0.444 10.351 1.00 71.50 245 GLY A C 1
ATOM 2017 O O . GLY A 1 245 ? -20.135 0.346 11.273 1.00 71.50 245 GLY A O 1
ATOM 2018 N N . ASN A 1 246 ? -20.799 -1.362 9.963 1.00 62.50 246 ASN A N 1
ATOM 2019 C CA . ASN A 1 246 ? -21.941 -1.797 10.765 1.00 62.50 246 ASN A CA 1
ATOM 2020 C C . ASN A 1 246 ? -21.622 -3.177 11.359 1.00 62.50 246 ASN A C 1
ATOM 2022 O O . ASN A 1 246 ? -20.644 -3.795 10.937 1.00 62.50 246 ASN A O 1
ATOM 2026 N N . GLU A 1 247 ? -22.393 -3.577 12.374 1.00 54.59 247 GLU A N 1
ATOM 2027 C CA . GLU A 1 247 ? -22.253 -4.841 13.127 1.00 54.59 247 GLU A CA 1
ATOM 2028 C C . GLU A 1 247 ? -21.834 -6.035 12.247 1.00 54.59 247 GLU A C 1
ATOM 2030 O O . GLU A 1 247 ? -22.504 -6.282 11.222 1.00 54.59 247 GLU A O 1
#